Protein AF-A0A7C4SJ46-F1 (afdb_monomer)

Structure (mmCIF, N/CA/C/O backbone):
data_AF-A0A7C4SJ46-F1
#
_entry.id   AF-A0A7C4SJ46-F1
#
loop_
_atom_site.group_PDB
_atom_site.id
_atom_site.type_symbol
_atom_site.label_atom_id
_atom_site.label_alt_id
_atom_site.label_comp_id
_atom_site.label_asym_id
_atom_site.label_entity_id
_atom_site.label_seq_id
_atom_site.pdbx_PDB_ins_code
_atom_site.Cartn_x
_atom_site.Cartn_y
_atom_site.Cartn_z
_atom_site.occupancy
_atom_site.B_iso_or_equiv
_atom_site.auth_seq_id
_atom_site.auth_comp_id
_atom_site.auth_asym_id
_atom_site.auth_atom_id
_atom_site.pdbx_PDB_model_num
ATOM 1 N N . MET A 1 1 ? -33.315 1.192 -8.638 1.00 30.86 1 MET A N 1
ATOM 2 C CA . MET A 1 1 ? -32.860 0.870 -7.269 1.00 30.86 1 MET A CA 1
ATOM 3 C C . MET A 1 1 ? -31.483 0.268 -7.392 1.00 30.86 1 MET A C 1
ATOM 5 O O . MET A 1 1 ? -31.367 -0.812 -7.955 1.00 30.86 1 MET A O 1
ATOM 9 N N . SER A 1 2 ? -30.445 1.004 -7.001 1.00 30.52 2 SER A N 1
ATOM 10 C CA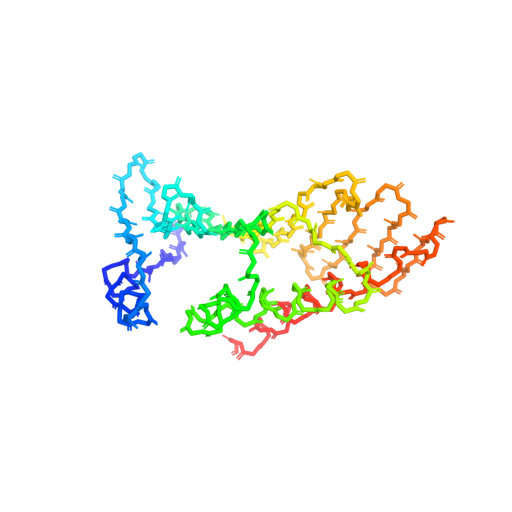 . SER A 1 2 ? -29.099 0.463 -7.109 1.00 30.52 2 SER A CA 1
ATOM 11 C C . SER A 1 2 ? -28.847 -0.509 -5.968 1.00 30.52 2 SER A C 1
ATOM 13 O O . SER A 1 2 ? -28.860 -0.129 -4.800 1.00 30.52 2 SER A O 1
ATOM 15 N N . MET A 1 3 ? -28.648 -1.769 -6.332 1.00 29.56 3 MET A N 1
ATOM 16 C CA . MET A 1 3 ? -28.252 -2.861 -5.456 1.00 29.56 3 MET A CA 1
ATOM 17 C C . MET A 1 3 ? -26.741 -2.750 -5.191 1.00 29.56 3 MET A C 1
ATOM 19 O O . MET A 1 3 ? -25.967 -3.648 -5.510 1.00 29.56 3 MET A O 1
ATOM 23 N N . PHE A 1 4 ? -26.288 -1.604 -4.681 1.00 43.41 4 PHE A N 1
ATOM 24 C CA . PHE A 1 4 ? -24.923 -1.489 -4.187 1.00 43.41 4 PHE A CA 1
ATOM 25 C C . PHE A 1 4 ? -24.894 -2.265 -2.873 1.00 43.41 4 PHE A C 1
ATOM 27 O O . PHE A 1 4 ? -25.467 -1.824 -1.883 1.00 43.41 4 PHE A O 1
ATOM 34 N N . LYS A 1 5 ? -24.330 -3.479 -2.885 1.00 40.97 5 LYS A N 1
ATOM 35 C CA . LYS A 1 5 ? -24.068 -4.223 -1.650 1.00 40.97 5 LYS A CA 1
ATOM 36 C C . LYS A 1 5 ? -23.224 -3.318 -0.758 1.00 40.97 5 LYS A C 1
ATOM 38 O O . LYS A 1 5 ? -22.064 -3.072 -1.081 1.00 40.97 5 LYS A O 1
ATOM 43 N N . ASP A 1 6 ? -23.820 -2.825 0.323 1.00 42.81 6 ASP A N 1
ATOM 44 C CA . ASP A 1 6 ? -23.096 -2.107 1.362 1.00 42.81 6 ASP A CA 1
ATOM 45 C C . ASP A 1 6 ? -21.904 -2.966 1.775 1.00 42.81 6 ASP A C 1
ATOM 47 O O . ASP A 1 6 ? -22.062 -4.128 2.166 1.00 42.81 6 ASP A O 1
ATOM 51 N N . PHE A 1 7 ? -20.702 -2.407 1.661 1.00 49.12 7 PHE A N 1
ATOM 52 C CA . PHE A 1 7 ? -19.507 -3.016 2.218 1.00 49.12 7 PHE A CA 1
ATOM 53 C C . PHE A 1 7 ? -19.633 -2.938 3.745 1.00 49.12 7 PHE A C 1
ATOM 55 O O . PHE A 1 7 ? -19.216 -1.972 4.382 1.00 49.12 7 PHE A O 1
ATOM 62 N N . LYS A 1 8 ? -20.323 -3.918 4.336 1.00 56.97 8 LYS A N 1
ATOM 63 C CA . LYS A 1 8 ? -20.532 -4.006 5.780 1.00 56.97 8 LYS A CA 1
ATOM 64 C C . LYS A 1 8 ? -19.307 -4.640 6.416 1.00 56.97 8 LYS A C 1
ATOM 66 O O . LYS A 1 8 ? -19.241 -5.851 6.577 1.00 56.97 8 LYS A O 1
ATOM 71 N N . VAL A 1 9 ? -18.346 -3.799 6.770 1.00 65.38 9 VAL A N 1
ATOM 72 C CA . VAL A 1 9 ? -17.359 -4.141 7.795 1.00 65.38 9 VAL A CA 1
ATOM 73 C C . VAL A 1 9 ? -17.942 -3.721 9.135 1.00 65.38 9 VAL A C 1
ATOM 75 O O . VAL A 1 9 ? -18.298 -2.550 9.318 1.00 65.38 9 VAL A O 1
ATOM 78 N N . ASP A 1 10 ? -18.071 -4.676 10.053 1.00 73.50 10 ASP A N 1
ATOM 79 C CA . ASP A 1 10 ? -18.326 -4.360 11.451 1.00 73.50 10 ASP A CA 1
ATOM 80 C C . ASP A 1 10 ? -17.024 -3.827 12.057 1.00 73.50 10 ASP A C 1
ATOM 82 O O . ASP A 1 10 ? -16.061 -4.560 12.287 1.00 73.50 10 ASP A O 1
ATOM 86 N N . LEU A 1 11 ? -16.971 -2.509 12.244 1.00 70.62 11 LEU A N 1
ATOM 87 C CA . LEU A 1 11 ? -15.791 -1.861 12.800 1.00 70.62 11 LEU A CA 1
ATOM 88 C C . LEU A 1 11 ? -15.542 -2.248 14.255 1.00 70.62 11 LEU A C 1
ATOM 90 O O . LEU A 1 11 ? -14.391 -2.209 14.667 1.00 70.62 11 LEU A O 1
ATOM 94 N N . ASN A 1 12 ? -16.573 -2.620 15.017 1.00 75.25 12 ASN A N 1
ATOM 95 C CA . ASN A 1 12 ? -16.404 -3.005 16.415 1.00 75.25 12 ASN A CA 1
ATOM 96 C C . ASN A 1 12 ? -15.770 -4.398 16.504 1.00 75.25 12 ASN A C 1
ATOM 98 O O . ASN A 1 12 ? -14.887 -4.624 17.329 1.00 75.25 12 ASN A O 1
ATOM 102 N N . GLU A 1 13 ? -16.178 -5.324 15.629 1.00 79.50 13 GLU A N 1
ATOM 103 C CA . GLU A 1 13 ? -15.520 -6.632 15.511 1.00 79.50 13 GLU A CA 1
ATOM 104 C C . GLU A 1 13 ? -14.066 -6.478 15.053 1.00 79.50 13 GLU A C 1
ATOM 106 O O . GLU A 1 13 ? -13.166 -7.094 15.627 1.00 79.50 13 GLU A O 1
ATOM 111 N N . LEU A 1 14 ? -13.820 -5.611 14.063 1.00 74.69 14 LEU A N 1
ATOM 112 C CA . LEU A 1 14 ? -12.470 -5.320 13.583 1.00 74.69 14 LEU A CA 1
ATOM 113 C C . LEU A 1 14 ? -11.606 -4.665 14.672 1.00 74.69 14 LEU A C 1
ATOM 115 O O . LEU A 1 14 ? -10.449 -5.040 14.847 1.00 74.69 14 LEU A O 1
ATOM 119 N N . GLU A 1 15 ? -12.164 -3.729 15.439 1.00 80.69 15 GLU A N 1
ATOM 120 C CA . GLU A 1 15 ? -11.502 -3.098 16.581 1.00 80.69 15 GLU A CA 1
ATOM 121 C C . GLU A 1 15 ? -11.135 -4.121 17.652 1.00 80.69 15 GLU A C 1
ATOM 123 O O . GLU A 1 15 ? -9.986 -4.158 18.093 1.00 80.69 15 GLU A O 1
ATOM 128 N N . ALA A 1 16 ? -12.082 -4.975 18.049 1.00 83.38 16 ALA A N 1
ATOM 129 C CA . ALA A 1 16 ? -11.844 -6.022 19.034 1.00 83.38 16 ALA A CA 1
ATOM 130 C C . ALA A 1 16 ? -10.753 -6.993 18.560 1.00 83.38 16 ALA A C 1
ATOM 132 O O . ALA A 1 16 ? -9.839 -7.324 19.317 1.00 83.38 16 ALA A O 1
ATOM 133 N N . TYR A 1 17 ? -10.803 -7.402 17.291 1.00 81.38 17 TYR A N 1
ATOM 134 C CA . TYR A 1 17 ? -9.786 -8.250 16.679 1.00 81.38 17 TYR A CA 1
ATOM 135 C C . TYR A 1 17 ? -8.397 -7.599 16.686 1.00 81.38 17 TYR A C 1
ATOM 137 O O . TYR A 1 17 ? -7.416 -8.236 17.080 1.00 81.38 17 TYR A O 1
ATOM 145 N N . ILE A 1 18 ? -8.303 -6.322 16.310 1.00 79.44 18 ILE A N 1
ATOM 146 C CA . ILE A 1 18 ? -7.040 -5.578 16.281 1.00 79.44 18 ILE A CA 1
ATOM 147 C C . ILE A 1 18 ? -6.495 -5.375 17.698 1.00 79.44 18 ILE A C 1
ATOM 149 O O . ILE A 1 18 ? -5.319 -5.645 17.933 1.00 79.44 18 ILE A O 1
ATOM 153 N N . LYS A 1 19 ? -7.336 -4.985 18.665 1.00 81.81 19 LYS A N 1
ATOM 154 C CA . LYS A 1 19 ? -6.946 -4.849 20.080 1.00 81.81 19 LYS A CA 1
ATOM 155 C C . LYS A 1 19 ? -6.402 -6.159 20.648 1.00 81.81 19 LYS A C 1
ATOM 157 O O . LYS A 1 19 ? -5.359 -6.153 21.296 1.00 81.81 19 LYS A O 1
ATOM 162 N N . ASN A 1 20 ? -7.058 -7.281 20.354 1.00 82.88 20 ASN A N 1
ATOM 163 C CA . ASN A 1 20 ? -6.583 -8.605 20.758 1.00 82.88 20 ASN A CA 1
ATOM 164 C C . ASN A 1 20 ? -5.250 -8.964 20.083 1.00 82.88 20 ASN A C 1
ATOM 166 O O . ASN A 1 20 ? -4.347 -9.490 20.731 1.00 82.88 20 ASN A O 1
ATOM 170 N N . SER A 1 21 ? -5.098 -8.639 18.798 1.00 77.25 21 SER A N 1
ATOM 171 C CA . SER A 1 21 ? -3.873 -8.899 18.025 1.00 77.25 21 SER A CA 1
ATOM 172 C C . SER A 1 21 ? -2.674 -8.066 18.495 1.00 77.25 21 SER A C 1
ATOM 174 O O . SER A 1 21 ? -1.521 -8.499 18.375 1.00 77.25 21 SER A O 1
ATOM 176 N N . LEU A 1 22 ? -2.957 -6.888 19.057 1.00 76.88 22 LEU A N 1
ATOM 177 C CA . LEU A 1 22 ? -2.007 -5.937 19.634 1.00 76.88 22 LEU A CA 1
ATOM 178 C C . LEU A 1 22 ? -1.693 -6.189 21.115 1.00 76.88 22 LEU A C 1
ATOM 180 O O . LEU A 1 22 ? -0.943 -5.413 21.707 1.00 76.88 22 LEU A O 1
ATOM 184 N N . ALA A 1 23 ? -2.229 -7.247 21.730 1.00 76.00 23 ALA A N 1
ATOM 185 C CA . ALA A 1 23 ? -1.974 -7.539 23.137 1.00 76.00 23 ALA A CA 1
ATOM 186 C C . ALA A 1 23 ? -0.459 -7.594 23.433 1.00 76.00 23 ALA A C 1
ATOM 188 O O . ALA A 1 23 ? 0.287 -8.361 22.822 1.00 76.00 23 ALA A O 1
ATOM 189 N N . GLY A 1 24 ? -0.005 -6.757 24.374 1.00 73.06 24 GLY A N 1
ATOM 190 C CA . GLY A 1 24 ? 1.407 -6.630 24.757 1.00 73.06 24 GLY A CA 1
ATOM 191 C C . GLY A 1 24 ? 2.204 -5.565 23.992 1.00 73.06 24 GLY A C 1
ATOM 192 O O . GLY A 1 24 ? 3.360 -5.323 24.334 1.00 73.06 24 GLY A O 1
ATOM 193 N N . ILE A 1 25 ? 1.606 -4.894 23.005 1.00 76.12 25 ILE A N 1
ATOM 194 C CA . ILE A 1 25 ? 2.186 -3.729 22.329 1.00 76.12 25 ILE A CA 1
ATOM 195 C C . ILE A 1 25 ? 1.550 -2.468 22.923 1.00 76.12 25 ILE A C 1
ATOM 197 O O . ILE A 1 25 ? 0.333 -2.389 23.073 1.00 76.12 25 ILE A O 1
ATOM 201 N N . SER A 1 26 ? 2.369 -1.468 23.259 1.00 80.06 26 SER A N 1
ATOM 202 C CA . SER A 1 26 ? 1.873 -0.151 23.680 1.00 80.06 26 SER A CA 1
ATOM 203 C C . SER A 1 26 ? 1.336 0.609 22.463 1.00 80.06 26 SER A C 1
ATOM 205 O O . SER A 1 26 ? 2.057 1.378 21.823 1.00 80.06 26 SER A O 1
ATOM 207 N N . ALA A 1 27 ? 0.086 0.322 22.104 1.00 82.81 27 ALA A N 1
ATOM 208 C CA . ALA A 1 27 ? -0.621 0.920 20.983 1.00 82.81 27 ALA A CA 1
ATOM 209 C C . ALA A 1 27 ? -2.023 1.363 21.406 1.00 82.81 27 ALA A C 1
ATOM 211 O O . ALA A 1 27 ? -2.751 0.632 22.077 1.00 82.81 27 ALA A O 1
ATOM 212 N N . GLU A 1 28 ? -2.406 2.556 20.975 1.00 88.38 28 GLU A N 1
ATOM 213 C CA . GLU A 1 28 ? -3.767 3.060 21.067 1.00 88.38 28 GLU A CA 1
ATOM 214 C C . GLU A 1 28 ? -4.508 2.706 19.776 1.00 88.38 28 GLU A C 1
ATOM 216 O O . GLU A 1 28 ? -4.026 2.986 18.678 1.00 88.38 28 GLU A O 1
ATOM 221 N N . VAL A 1 29 ? -5.677 2.078 19.908 1.00 87.69 29 VAL A N 1
ATOM 222 C CA . VAL A 1 29 ? -6.581 1.798 18.787 1.00 87.69 29 VAL A CA 1
ATOM 223 C C . VAL A 1 29 ? -7.779 2.717 18.922 1.00 87.69 29 VAL A C 1
ATOM 225 O O . VAL A 1 29 ? -8.501 2.638 19.919 1.00 87.69 29 VAL A O 1
ATOM 228 N N . THR A 1 30 ? -7.993 3.567 17.925 1.00 88.94 30 THR A N 1
ATOM 229 C CA . THR A 1 30 ? -9.121 4.494 17.879 1.00 88.94 30 THR A CA 1
ATOM 230 C C . THR A 1 30 ? -10.069 4.102 16.758 1.00 88.94 30 THR A C 1
ATOM 232 O O . THR A 1 30 ? -9.646 3.755 15.657 1.00 88.94 30 THR A O 1
ATOM 235 N N . VAL A 1 31 ? -11.368 4.160 17.040 1.00 87.19 31 VAL A N 1
ATOM 236 C CA . VAL A 1 31 ? -12.423 4.049 16.033 1.00 87.19 31 VAL A CA 1
ATOM 237 C C . VAL A 1 31 ? -13.205 5.344 16.049 1.00 87.19 31 VAL A C 1
ATOM 239 O O . VAL A 1 31 ? -13.664 5.789 17.101 1.00 87.19 31 VAL A O 1
ATOM 242 N N . ALA A 1 32 ? -13.356 5.958 14.883 1.00 87.31 32 ALA A N 1
ATOM 243 C CA . ALA A 1 32 ? -14.167 7.151 14.734 1.00 87.31 32 ALA A CA 1
ATOM 244 C C . ALA A 1 32 ? -15.080 7.040 13.514 1.00 87.31 32 ALA A C 1
ATOM 246 O O . ALA A 1 32 ? -14.827 6.315 12.551 1.00 87.31 32 ALA A O 1
ATOM 247 N N . SER A 1 33 ? -16.195 7.758 13.586 1.00 83.69 33 SER A N 1
ATOM 248 C CA . SER A 1 33 ? -17.163 7.850 12.504 1.00 83.69 33 SER A CA 1
ATOM 249 C C . SER A 1 33 ? -17.599 9.300 12.380 1.00 83.69 33 SER A C 1
ATOM 251 O O . SER A 1 33 ? -18.270 9.820 13.270 1.00 83.69 33 SER A O 1
ATOM 253 N N . ALA A 1 34 ? -17.226 9.949 11.282 1.00 82.25 34 ALA A N 1
ATOM 254 C CA . ALA A 1 34 ? -17.563 11.339 11.003 1.00 82.25 34 ALA A CA 1
ATOM 255 C C . ALA A 1 34 ? -17.897 11.498 9.520 1.00 82.25 34 ALA A C 1
ATOM 257 O O . ALA A 1 34 ? -17.223 10.927 8.670 1.00 82.25 34 ALA A O 1
ATOM 258 N N . GLU A 1 35 ? -18.956 12.250 9.209 1.00 82.81 35 GLU A N 1
ATOM 259 C CA . GLU A 1 35 ? -19.302 12.643 7.830 1.00 82.81 35 GLU A CA 1
ATOM 260 C C . GLU A 1 35 ? -19.413 11.467 6.831 1.00 82.81 35 GLU A C 1
ATOM 262 O O . GLU A 1 35 ? -19.094 11.587 5.652 1.00 82.81 35 GLU A O 1
ATOM 267 N N . GLY A 1 36 ? -19.868 10.297 7.294 1.00 79.81 36 GLY A N 1
ATOM 268 C CA . GLY A 1 36 ? -19.981 9.094 6.455 1.00 79.81 36 GLY A CA 1
ATOM 269 C C . GLY A 1 36 ? -18.654 8.372 6.188 1.00 79.81 36 GLY A C 1
ATOM 270 O O . GLY A 1 36 ? -18.630 7.405 5.426 1.00 79.81 36 GLY A O 1
ATOM 271 N N . VAL A 1 37 ? -17.569 8.804 6.832 1.00 85.31 37 VAL A N 1
ATOM 272 C CA . VAL A 1 37 ? -16.285 8.108 6.887 1.00 85.31 37 VAL A CA 1
ATOM 273 C C . VAL A 1 37 ? -16.198 7.348 8.200 1.00 85.31 37 VAL A C 1
ATOM 275 O O . VAL A 1 37 ? -16.354 7.904 9.285 1.00 85.31 37 VAL A O 1
ATOM 278 N N . LYS A 1 38 ? -15.935 6.056 8.081 1.00 87.00 38 LYS A N 1
ATOM 279 C CA . LYS A 1 38 ? -15.649 5.129 9.164 1.00 87.00 38 LYS A CA 1
ATOM 280 C C . LYS A 1 38 ? -14.147 4.899 9.188 1.00 87.00 38 LYS A C 1
ATOM 282 O O . LYS A 1 38 ? -13.611 4.455 8.175 1.00 87.00 38 LYS A O 1
ATOM 287 N N . CYS A 1 39 ? -13.471 5.195 10.292 1.00 89.56 39 CYS A N 1
ATOM 288 C CA . CYS A 1 39 ? -12.037 4.968 10.404 1.00 89.56 39 CYS A CA 1
ATOM 289 C C . CYS A 1 39 ? -11.650 4.143 11.626 1.00 89.56 39 CYS A C 1
ATOM 291 O O . CYS A 1 39 ? -12.306 4.190 12.667 1.00 89.56 39 CYS A O 1
ATOM 293 N N . LEU A 1 40 ? -10.565 3.391 11.466 1.00 89.75 40 LEU A N 1
ATOM 294 C CA . LEU A 1 40 ? -9.857 2.711 12.533 1.00 89.75 40 LEU A CA 1
ATOM 295 C C . LEU A 1 40 ? -8.377 3.051 12.412 1.00 89.75 40 LEU A C 1
ATOM 297 O O . LEU A 1 40 ? -7.758 2.739 11.395 1.00 89.75 40 LEU A O 1
ATOM 301 N N . SER A 1 41 ? -7.808 3.641 13.455 1.00 91.00 41 SER A N 1
ATOM 302 C CA . SER A 1 41 ? -6.406 4.043 13.479 1.00 91.00 41 SER A CA 1
ATOM 303 C C . SER A 1 41 ? -5.652 3.330 14.600 1.00 91.00 41 SER A C 1
ATOM 305 O O . SER A 1 41 ? -6.200 3.071 15.671 1.00 91.00 41 SER A O 1
ATOM 307 N N . ILE A 1 42 ? -4.377 3.020 14.361 1.00 87.75 42 ILE A N 1
ATOM 308 C CA . ILE A 1 42 ? -3.454 2.496 15.374 1.00 87.75 42 ILE A CA 1
ATOM 309 C C . ILE A 1 42 ? -2.339 3.520 15.556 1.00 87.75 42 ILE A C 1
ATOM 311 O O . ILE A 1 42 ? -1.636 3.862 14.600 1.00 87.75 42 ILE A O 1
ATOM 315 N N . ILE A 1 43 ? -2.172 4.003 16.782 1.00 87.50 43 ILE A N 1
ATOM 316 C CA . ILE A 1 43 ? -1.191 5.018 17.158 1.00 87.50 43 ILE A CA 1
ATOM 317 C C . ILE A 1 43 ? -0.238 4.412 18.188 1.00 87.50 43 ILE A C 1
ATOM 319 O O . ILE A 1 43 ? -0.666 3.825 19.177 1.00 87.50 43 ILE A O 1
ATOM 323 N N . THR A 1 44 ? 1.067 4.575 17.990 1.00 82.44 44 THR A N 1
ATOM 324 C CA . THR A 1 44 ? 2.085 4.184 18.978 1.00 82.44 44 THR A CA 1
ATOM 325 C C . THR A 1 44 ? 3.009 5.353 19.235 1.00 82.44 44 THR A C 1
ATOM 327 O O . THR A 1 44 ? 3.485 5.963 18.277 1.00 82.44 44 THR A O 1
ATOM 330 N N . SER A 1 45 ? 3.294 5.663 20.500 1.00 82.88 45 SER A N 1
ATOM 331 C CA . SER A 1 45 ? 4.211 6.755 20.862 1.00 82.88 45 SER A CA 1
ATOM 332 C C . SER A 1 45 ? 3.878 8.069 20.131 1.00 82.88 45 SER A C 1
ATOM 334 O O . SER A 1 45 ? 4.752 8.701 19.540 1.00 82.88 45 SER A O 1
ATOM 336 N N . ASN A 1 46 ? 2.591 8.442 20.108 1.00 83.75 46 ASN A N 1
ATOM 337 C CA . ASN A 1 46 ? 2.043 9.613 19.404 1.00 83.75 46 ASN A CA 1
ATOM 338 C C . ASN A 1 46 ? 2.268 9.640 17.880 1.00 83.75 46 ASN A C 1
ATOM 340 O O . ASN A 1 46 ? 2.158 10.693 17.256 1.00 83.75 46 ASN A O 1
ATOM 344 N N . THR A 1 47 ? 2.572 8.497 17.265 1.00 85.75 47 THR A N 1
ATOM 345 C CA . THR A 1 47 ? 2.754 8.376 15.816 1.00 85.75 47 THR A CA 1
ATOM 346 C C . THR A 1 47 ? 1.700 7.448 15.230 1.00 85.75 47 THR A C 1
ATOM 348 O O . THR A 1 47 ? 1.537 6.319 15.692 1.00 85.75 47 THR A O 1
ATOM 351 N N . LEU A 1 48 ? 0.998 7.912 14.194 1.00 88.88 48 LEU A N 1
ATOM 352 C CA . LEU A 1 48 ? 0.070 7.090 13.421 1.00 88.88 48 LEU A CA 1
ATOM 353 C C . LEU A 1 48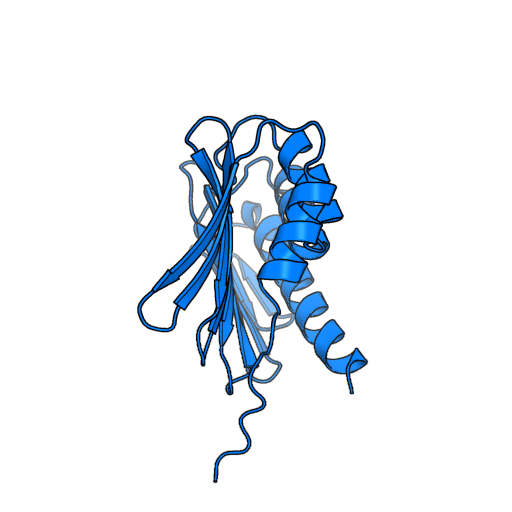 ? 0.845 5.989 12.686 1.00 88.88 48 LEU A C 1
ATOM 355 O O . LEU A 1 48 ? 1.702 6.300 11.856 1.00 88.88 48 LEU A O 1
ATOM 359 N N . LEU A 1 49 ? 0.538 4.727 12.989 1.00 87.06 49 LEU A N 1
ATOM 360 C CA . LEU A 1 49 ? 1.109 3.547 12.331 1.00 87.06 49 LEU A CA 1
ATOM 361 C C . LEU A 1 49 ? 0.258 3.078 11.159 1.00 87.06 49 LEU A C 1
ATOM 363 O O . LEU A 1 49 ? 0.768 2.767 10.085 1.00 87.06 49 LEU A O 1
ATOM 367 N N . PHE A 1 50 ? -1.040 2.991 11.408 1.00 88.38 50 PHE A N 1
ATOM 368 C CA . PHE A 1 50 ? -2.016 2.363 10.540 1.00 88.38 50 PHE A CA 1
ATOM 369 C C . PHE A 1 50 ? -3.283 3.197 10.574 1.00 88.38 50 PHE A C 1
ATOM 371 O O . PHE A 1 50 ? -3.701 3.628 11.649 1.00 88.38 50 PHE A O 1
ATOM 378 N N . ASP A 1 51 ? -3.900 3.386 9.419 1.00 90.44 51 ASP A N 1
ATOM 379 C CA . ASP A 1 51 ? -5.230 3.967 9.328 1.00 90.44 51 ASP A CA 1
ATOM 380 C C . ASP A 1 51 ? -6.034 3.222 8.269 1.00 90.44 51 ASP A C 1
ATOM 382 O O . ASP A 1 51 ? -5.582 3.044 7.138 1.00 90.44 51 ASP A O 1
ATOM 386 N N . PHE A 1 52 ? -7.225 2.774 8.636 1.00 89.19 52 PHE A N 1
ATOM 387 C CA . PHE A 1 52 ? -8.172 2.151 7.730 1.00 89.19 52 PHE A CA 1
ATOM 388 C C . PHE A 1 52 ? -9.401 3.021 7.628 1.00 89.19 52 PHE A C 1
ATOM 390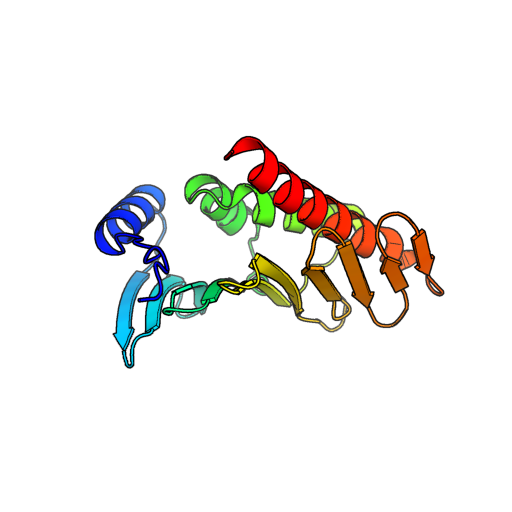 O O . PHE A 1 52 ? -10.053 3.281 8.633 1.00 89.19 52 PHE A O 1
ATOM 397 N N . ARG A 1 53 ? -9.733 3.456 6.416 1.00 90.06 53 ARG A N 1
ATOM 398 C CA . ARG A 1 53 ? -10.867 4.334 6.138 1.00 90.06 53 ARG A CA 1
ATOM 399 C C . ARG A 1 53 ? -11.829 3.643 5.197 1.00 90.06 53 ARG A C 1
ATOM 401 O O . ARG A 1 53 ? -11.441 3.190 4.126 1.00 90.06 53 ARG A O 1
ATOM 408 N N . ILE A 1 54 ? -13.098 3.615 5.570 1.00 88.06 54 ILE A N 1
ATOM 409 C CA . ILE A 1 54 ? -14.187 3.148 4.724 1.00 88.06 54 ILE A CA 1
ATOM 410 C C . ILE A 1 54 ? -15.188 4.281 4.548 1.00 88.06 54 ILE A C 1
ATOM 412 O O . ILE A 1 54 ? -15.640 4.899 5.509 1.00 88.06 54 ILE A O 1
ATOM 416 N N . THR A 1 55 ? -15.580 4.504 3.305 1.00 87.25 55 THR A N 1
ATOM 417 C CA . THR A 1 55 ? -16.738 5.302 2.917 1.00 87.25 55 THR A CA 1
ATOM 418 C C . THR A 1 55 ? -17.697 4.427 2.112 1.00 87.25 55 THR A C 1
ATOM 420 O O . THR A 1 55 ? -17.428 3.254 1.846 1.00 87.25 55 THR A O 1
ATOM 423 N N . ASN A 1 56 ? -18.805 5.004 1.650 1.00 82.12 56 ASN A N 1
ATOM 424 C CA . ASN A 1 56 ? -19.738 4.304 0.763 1.00 82.12 56 ASN A CA 1
ATOM 425 C C . ASN A 1 56 ? -19.118 3.910 -0.592 1.00 82.12 56 ASN A C 1
ATOM 427 O O . ASN A 1 56 ? -19.666 3.064 -1.295 1.00 82.12 56 ASN A O 1
ATOM 431 N N . THR A 1 57 ? -18.001 4.530 -0.983 1.00 86.00 57 THR A N 1
ATOM 432 C CA . THR A 1 57 ? -17.387 4.348 -2.307 1.00 86.00 57 THR A CA 1
ATOM 433 C C . THR A 1 57 ? -15.930 3.919 -2.250 1.00 86.00 57 THR A C 1
ATOM 435 O O . THR A 1 57 ? -15.376 3.564 -3.286 1.00 86.00 57 THR A O 1
ATOM 438 N N . TH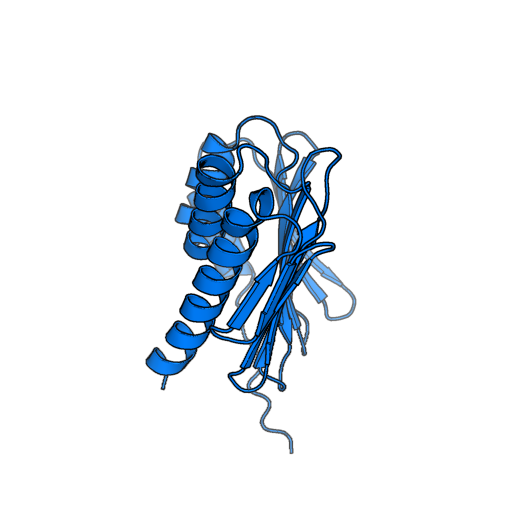R A 1 58 ? -15.280 3.963 -1.090 1.00 87.94 58 THR A N 1
ATOM 439 C CA . THR A 1 58 ? -13.838 3.727 -0.994 1.00 87.94 58 THR A CA 1
ATOM 440 C C . THR A 1 58 ? -13.501 2.963 0.275 1.00 87.94 58 THR A C 1
ATOM 442 O O . THR A 1 58 ? -14.021 3.279 1.339 1.00 87.94 58 THR A O 1
ATOM 445 N N . ALA A 1 59 ? -12.605 1.988 0.169 1.00 88.31 59 ALA A N 1
ATOM 446 C CA . ALA A 1 59 ? -11.914 1.397 1.308 1.00 88.31 59 ALA A CA 1
ATOM 447 C C . ALA A 1 59 ? -10.413 1.637 1.132 1.00 88.31 59 ALA A C 1
ATOM 449 O O . ALA A 1 59 ? -9.852 1.273 0.102 1.00 88.31 59 ALA A O 1
ATOM 450 N N . GLU A 1 60 ? -9.771 2.260 2.109 1.00 91.56 60 GLU A N 1
ATOM 451 C CA . GLU A 1 60 ? -8.382 2.692 2.034 1.00 91.56 60 GLU A CA 1
ATOM 452 C C . GLU A 1 60 ? -7.614 2.260 3.275 1.00 91.56 60 GLU A C 1
ATOM 454 O O . GLU A 1 60 ? -8.080 2.433 4.395 1.00 91.56 60 GLU A O 1
ATOM 459 N N . VAL A 1 61 ? -6.428 1.706 3.058 1.00 90.75 61 VAL A N 1
ATOM 460 C CA . VAL A 1 61 ? -5.447 1.382 4.090 1.00 90.75 61 VAL A CA 1
ATOM 461 C C . VAL A 1 61 ? -4.252 2.303 3.905 1.00 90.75 61 VAL A C 1
ATOM 463 O O . VAL A 1 61 ? -3.694 2.368 2.812 1.00 90.75 61 VAL A O 1
ATOM 466 N N . TYR A 1 62 ? -3.833 2.961 4.977 1.00 92.75 62 TYR A N 1
ATOM 467 C CA . TYR A 1 62 ? -2.598 3.724 5.083 1.00 92.75 62 TYR A CA 1
ATOM 468 C C . TYR A 1 62 ? -1.668 3.056 6.097 1.00 92.75 62 TYR A C 1
ATOM 470 O O . TYR A 1 62 ? -2.091 2.710 7.201 1.00 92.75 62 TYR A O 1
ATOM 478 N N . LEU A 1 63 ? -0.397 2.915 5.728 1.00 90.44 63 LEU A N 1
ATOM 479 C CA . LEU A 1 63 ? 0.682 2.402 6.565 1.00 90.44 63 LEU A CA 1
ATOM 480 C C . LEU A 1 63 ? 1.823 3.407 6.621 1.00 90.44 63 LEU A C 1
ATOM 482 O O . LEU A 1 63 ? 2.410 3.737 5.590 1.00 90.44 63 LEU A O 1
ATOM 486 N N . ASN A 1 64 ? 2.188 3.841 7.822 1.00 89.62 64 ASN A N 1
ATOM 487 C CA . ASN A 1 64 ? 3.373 4.656 8.035 1.00 89.62 64 ASN A CA 1
ATOM 488 C C . ASN A 1 64 ? 4.611 3.764 8.159 1.00 89.62 64 ASN A C 1
ATOM 490 O O . ASN A 1 64 ? 4.713 2.940 9.066 1.00 89.62 64 ASN A O 1
ATOM 494 N N . LEU A 1 65 ? 5.569 3.957 7.256 1.00 87.81 65 LEU A N 1
ATOM 495 C CA . LEU A 1 65 ? 6.801 3.171 7.173 1.00 87.81 65 LEU A CA 1
ATOM 496 C C . LEU A 1 65 ? 8.038 3.985 7.576 1.00 87.81 65 LEU A C 1
ATOM 498 O O . LEU A 1 65 ? 9.155 3.480 7.556 1.00 87.81 65 LEU A O 1
ATOM 502 N N . SER A 1 66 ? 7.843 5.237 8.000 1.00 80.50 66 SER A N 1
ATOM 503 C CA . SER A 1 66 ? 8.918 6.152 8.412 1.00 80.50 66 SER A CA 1
ATOM 504 C C . SER A 1 66 ? 9.478 5.851 9.808 1.00 80.50 66 SER A C 1
ATOM 506 O O . SER A 1 66 ? 10.363 6.552 10.300 1.00 80.50 66 SER A O 1
ATOM 508 N N . ILE A 1 67 ? 8.937 4.844 10.487 1.00 72.06 67 ILE A N 1
ATOM 509 C CA . ILE A 1 67 ? 9.201 4.570 11.897 1.00 72.06 67 ILE A CA 1
ATOM 510 C C . ILE A 1 67 ? 10.303 3.521 11.990 1.00 72.06 67 ILE A C 1
ATOM 512 O O . ILE A 1 67 ? 10.232 2.458 11.376 1.00 72.06 67 ILE A O 1
ATOM 516 N N . LYS A 1 68 ? 11.350 3.826 12.762 1.00 60.50 68 LYS A N 1
ATOM 517 C CA . LYS A 1 68 ? 12.458 2.894 13.004 1.00 60.50 68 LYS A CA 1
ATOM 518 C C . LYS A 1 68 ? 11.934 1.665 13.758 1.00 60.50 68 LYS A C 1
ATOM 520 O O . LYS A 1 68 ? 11.300 1.823 14.795 1.00 60.50 68 LYS A O 1
ATOM 525 N N . GLY A 1 69 ? 12.235 0.462 13.261 1.00 54.62 69 GLY A N 1
ATOM 526 C CA . GLY A 1 69 ? 11.792 -0.802 13.872 1.00 54.62 69 GLY A CA 1
ATOM 527 C C . GLY A 1 69 ? 10.709 -1.546 13.084 1.00 54.62 69 GLY A C 1
ATOM 528 O O . GLY A 1 69 ? 9.759 -2.052 13.677 1.00 54.62 69 GLY A O 1
ATOM 529 N N . TYR A 1 70 ? 10.864 -1.632 11.757 1.00 55.84 70 TYR A N 1
ATOM 530 C CA . TYR A 1 70 ? 9.985 -2.366 10.832 1.00 55.84 70 TYR A CA 1
ATOM 531 C C . TYR A 1 70 ? 9.587 -3.772 11.318 1.00 55.84 70 TYR A C 1
ATOM 533 O O . TYR A 1 70 ? 8.462 -4.195 11.081 1.00 55.84 70 TYR A O 1
ATOM 541 N N . GLU A 1 71 ? 10.452 -4.466 12.059 1.00 57.56 71 GLU A N 1
ATOM 542 C CA . GLU A 1 71 ? 10.181 -5.792 12.633 1.00 57.56 71 GLU A CA 1
ATOM 543 C C . GLU A 1 71 ? 8.942 -5.819 13.553 1.00 57.56 71 GLU A C 1
ATOM 545 O O . GLU A 1 71 ? 8.214 -6.812 13.579 1.00 57.56 71 GLU A O 1
ATOM 550 N N . GLY A 1 72 ? 8.636 -4.715 14.248 1.00 57.91 72 GLY A N 1
ATOM 551 C CA . GLY A 1 72 ? 7.418 -4.586 15.058 1.00 57.91 72 GLY A CA 1
ATOM 552 C C . GLY A 1 72 ? 6.151 -4.374 14.221 1.00 57.91 72 GLY A C 1
ATOM 553 O O . GLY A 1 72 ? 5.083 -4.882 14.560 1.00 57.91 72 GLY A O 1
ATOM 554 N N . ILE A 1 73 ? 6.275 -3.670 13.092 1.00 63.19 73 ILE A N 1
ATOM 555 C CA . ILE A 1 73 ? 5.180 -3.415 12.143 1.00 63.19 73 ILE A CA 1
ATOM 556 C C . ILE A 1 73 ? 4.903 -4.673 11.310 1.00 63.19 73 ILE A C 1
ATOM 558 O O . ILE A 1 73 ? 3.754 -5.004 11.054 1.00 63.19 73 ILE A O 1
ATOM 562 N N . ALA A 1 74 ? 5.940 -5.425 10.953 1.00 60.50 74 ALA A N 1
ATOM 563 C CA . ALA A 1 74 ? 5.863 -6.693 10.239 1.00 60.50 74 ALA A CA 1
ATOM 564 C C . ALA A 1 74 ? 4.948 -7.713 10.932 1.00 60.50 74 ALA A C 1
ATOM 566 O O . ALA A 1 74 ? 3.993 -8.206 10.331 1.00 60.50 74 ALA A O 1
ATOM 567 N N . GLY A 1 75 ? 5.202 -7.972 12.220 1.00 62.72 75 GLY A N 1
ATOM 568 C CA . GLY A 1 75 ? 4.370 -8.870 13.020 1.00 62.72 75 GLY A CA 1
ATOM 569 C C . GLY A 1 75 ? 2.946 -8.345 13.219 1.00 62.72 75 GLY A C 1
ATOM 570 O O . GLY A 1 75 ? 2.013 -9.137 13.304 1.00 62.72 75 GLY A O 1
ATOM 571 N N . LEU A 1 76 ? 2.762 -7.022 13.257 1.00 66.94 76 LEU A N 1
ATOM 572 C CA . LEU A 1 76 ? 1.442 -6.399 13.338 1.00 66.94 76 LEU A CA 1
ATOM 573 C C . LEU A 1 76 ? 0.635 -6.605 12.050 1.00 66.94 76 LEU A C 1
ATOM 575 O O . LEU A 1 76 ? -0.504 -7.058 12.120 1.00 66.94 76 LEU A O 1
ATOM 579 N N . LEU A 1 77 ? 1.219 -6.296 10.889 1.00 70.06 77 LEU A N 1
ATOM 580 C CA . LEU A 1 77 ? 0.554 -6.380 9.587 1.00 70.06 77 LEU A CA 1
ATOM 581 C C . LEU A 1 77 ? 0.110 -7.804 9.260 1.00 70.06 77 LEU A C 1
ATOM 583 O O . LEU A 1 77 ? -1.004 -7.992 8.777 1.00 70.06 77 LEU A O 1
ATOM 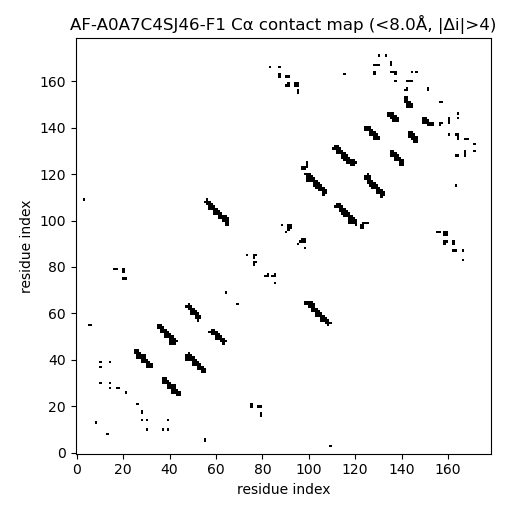587 N N . ASP A 1 78 ? 0.945 -8.798 9.557 1.00 68.88 78 ASP A N 1
ATOM 588 C CA . ASP A 1 78 ? 0.591 -10.204 9.367 1.00 68.88 78 ASP A CA 1
ATOM 589 C C . ASP A 1 78 ? -0.585 -10.612 10.273 1.00 68.88 78 ASP A C 1
ATOM 591 O O . ASP A 1 78 ? -1.585 -11.159 9.803 1.00 68.88 78 ASP A O 1
ATOM 595 N N . ARG A 1 79 ? -0.539 -10.224 11.557 1.00 66.44 79 ARG A N 1
ATOM 596 C CA . ARG A 1 79 ? -1.602 -10.518 12.531 1.00 66.44 79 ARG A CA 1
ATOM 597 C C . ARG A 1 79 ? -2.940 -9.874 12.207 1.00 66.44 79 ARG A C 1
ATOM 599 O O . ARG A 1 79 ? -3.948 -10.453 12.577 1.00 66.44 79 ARG A O 1
ATOM 606 N N . ILE A 1 80 ? -2.967 -8.709 11.558 1.00 67.81 80 ILE A N 1
ATOM 607 C CA . ILE A 1 80 ? -4.220 -8.016 11.207 1.00 67.81 80 ILE A CA 1
ATOM 608 C C . ILE A 1 80 ? -4.705 -8.323 9.781 1.00 67.81 80 ILE A C 1
ATOM 610 O O . ILE A 1 80 ? -5.597 -7.646 9.272 1.00 67.81 80 ILE A O 1
ATOM 614 N N . GLY A 1 81 ? -4.136 -9.342 9.125 1.00 67.75 81 GLY A N 1
ATOM 615 C CA . GLY A 1 81 ? -4.582 -9.802 7.806 1.00 67.75 81 GLY A CA 1
ATOM 616 C C . GLY A 1 81 ? -4.078 -8.960 6.629 1.00 67.75 81 GLY A C 1
ATOM 617 O O . GLY A 1 81 ? -4.628 -9.035 5.531 1.00 67.75 81 GLY A O 1
ATOM 618 N N . LEU A 1 82 ? -3.015 -8.176 6.823 1.00 75.25 82 LEU A N 1
ATOM 619 C CA . LEU A 1 82 ? -2.366 -7.349 5.799 1.00 75.25 82 LEU A CA 1
ATOM 620 C C . LEU A 1 82 ? -1.058 -7.967 5.290 1.00 75.25 82 LEU A C 1
ATOM 622 O O . LEU A 1 82 ? -0.140 -7.247 4.890 1.00 75.25 82 LEU A O 1
ATOM 626 N N . GLY A 1 83 ? -0.981 -9.300 5.243 1.00 79.06 83 GLY A N 1
ATOM 627 C CA . GLY A 1 83 ? 0.203 -10.032 4.774 1.00 79.06 83 GLY A CA 1
ATOM 628 C C . GLY A 1 83 ? 0.698 -9.588 3.389 1.00 79.06 83 GLY A C 1
ATOM 629 O O . GLY A 1 83 ? 1.897 -9.527 3.152 1.00 79.06 83 GLY A O 1
ATOM 630 N N . LEU A 1 84 ? -0.200 -9.156 2.490 1.00 83.19 84 LEU A N 1
ATOM 631 C CA . LEU A 1 84 ? 0.195 -8.591 1.190 1.00 83.19 84 LEU A CA 1
ATOM 632 C C . LEU A 1 84 ? 1.014 -7.302 1.303 1.00 83.19 84 LEU A C 1
ATOM 634 O O . LEU A 1 84 ? 1.961 -7.111 0.543 1.00 83.19 84 LEU A O 1
ATOM 638 N N . ALA A 1 85 ? 0.635 -6.409 2.218 1.00 84.50 85 ALA A N 1
ATOM 639 C CA . ALA A 1 85 ? 1.384 -5.183 2.451 1.00 84.50 85 ALA A CA 1
ATOM 640 C C . ALA A 1 85 ? 2.734 -5.506 3.097 1.00 84.50 85 ALA A C 1
ATOM 642 O O . ALA A 1 85 ? 3.749 -4.937 2.703 1.00 84.50 85 ALA A O 1
ATOM 643 N N . PHE A 1 86 ? 2.756 -6.461 4.031 1.00 84.31 86 PHE A N 1
ATOM 644 C CA . PHE A 1 86 ? 3.990 -6.947 4.636 1.00 84.31 86 PHE A CA 1
ATOM 645 C C . PHE A 1 86 ? 4.970 -7.504 3.593 1.00 84.31 86 PHE A C 1
ATOM 647 O O . PHE A 1 86 ? 6.111 -7.042 3.541 1.00 84.31 86 PHE A O 1
ATOM 654 N N . ASP A 1 87 ? 4.514 -8.417 2.730 1.00 87.06 87 ASP A N 1
ATOM 655 C CA . ASP A 1 87 ? 5.326 -9.022 1.670 1.00 87.06 87 ASP A CA 1
ATOM 656 C C . ASP A 1 87 ? 5.915 -7.960 0.734 1.00 87.06 87 ASP A C 1
ATOM 658 O O . ASP A 1 87 ? 7.104 -8.001 0.420 1.00 87.06 87 ASP A O 1
ATOM 662 N N . LEU A 1 88 ? 5.108 -6.966 0.338 1.00 91.31 88 LEU A N 1
ATOM 663 C CA . LEU A 1 88 ? 5.585 -5.845 -0.469 1.00 91.31 88 LEU A CA 1
ATOM 664 C C . LEU A 1 88 ? 6.713 -5.089 0.238 1.00 91.31 88 LEU A C 1
ATOM 666 O O . LEU A 1 88 ? 7.756 -4.846 -0.362 1.00 91.31 88 LEU A O 1
ATOM 670 N N . ILE A 1 89 ? 6.519 -4.710 1.502 1.00 87.81 89 ILE A N 1
ATOM 671 C CA . ILE A 1 89 ? 7.524 -3.936 2.240 1.00 87.81 89 ILE A CA 1
ATOM 672 C C . ILE A 1 89 ? 8.813 -4.749 2.406 1.00 87.81 89 ILE A C 1
ATOM 674 O O . ILE A 1 89 ? 9.903 -4.204 2.239 1.00 87.81 89 ILE A O 1
ATOM 678 N N . LYS A 1 90 ? 8.694 -6.055 2.667 1.00 86.06 90 LYS A N 1
ATOM 679 C CA . LYS A 1 90 ? 9.836 -6.963 2.773 1.00 86.06 90 LYS A CA 1
ATOM 680 C C . LYS A 1 90 ? 10.617 -7.028 1.459 1.00 86.06 90 LYS A C 1
ATOM 682 O O . LYS A 1 90 ? 11.828 -6.832 1.468 1.00 86.06 90 LYS A O 1
ATOM 687 N N . GLU A 1 91 ? 9.929 -7.226 0.332 1.00 89.94 91 GLU A N 1
ATOM 688 C CA . GLU A 1 91 ? 10.555 -7.240 -0.998 1.00 89.94 91 GLU A CA 1
ATOM 689 C C . GLU A 1 91 ? 11.257 -5.909 -1.320 1.00 89.94 91 GLU A C 1
ATOM 691 O O . GLU A 1 91 ? 12.343 -5.911 -1.899 1.00 89.94 91 GLU A O 1
ATOM 696 N N . LEU A 1 92 ? 10.679 -4.768 -0.927 1.00 91.00 92 LEU A N 1
ATOM 697 C CA . LEU A 1 92 ? 11.306 -3.454 -1.114 1.00 91.00 92 LEU A CA 1
ATOM 698 C C . LEU A 1 92 ? 12.569 -3.299 -0.257 1.00 91.00 92 LEU A C 1
ATOM 700 O O . LEU A 1 92 ? 13.605 -2.871 -0.768 1.00 91.00 92 LEU A O 1
ATOM 704 N N . GLN A 1 93 ? 12.511 -3.689 1.018 1.00 86.19 93 GLN A N 1
ATOM 705 C CA . GLN A 1 93 ? 13.659 -3.619 1.922 1.00 86.19 93 GLN A CA 1
ATOM 706 C C . GLN A 1 93 ? 14.809 -4.519 1.450 1.00 86.19 93 GLN A C 1
ATOM 708 O O . GLN A 1 93 ? 15.954 -4.075 1.421 1.00 86.19 93 GLN A O 1
ATOM 713 N N . GLU A 1 94 ? 14.518 -5.765 1.069 1.00 88.38 94 GLU A N 1
ATOM 714 C CA . GLU A 1 94 ? 15.525 -6.739 0.625 1.00 88.38 94 GLU A CA 1
ATOM 715 C C . GLU A 1 94 ? 16.056 -6.429 -0.784 1.00 88.38 94 GLU A C 1
ATOM 717 O O . GLU A 1 94 ? 17.239 -6.621 -1.057 1.00 88.38 94 GLU A O 1
ATOM 722 N N . GLY A 1 95 ? 15.195 -5.944 -1.685 1.00 86.56 95 GLY A N 1
ATOM 723 C CA . GLY A 1 95 ? 15.530 -5.731 -3.094 1.00 86.56 95 GLY A CA 1
ATOM 724 C C . GLY A 1 95 ? 16.104 -4.353 -3.426 1.00 86.56 95 GLY A C 1
ATOM 725 O O . GLY A 1 95 ? 16.896 -4.240 -4.361 1.00 86.56 95 GLY A O 1
ATOM 726 N N . PHE A 1 96 ? 15.704 -3.304 -2.703 1.00 88.56 96 PHE A N 1
ATOM 727 C CA . PHE A 1 96 ? 16.126 -1.922 -2.967 1.00 88.56 96 PHE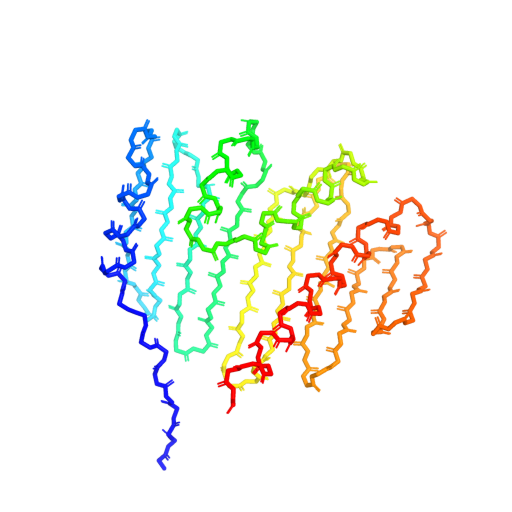 A CA 1
ATOM 728 C C . PHE A 1 96 ? 16.924 -1.301 -1.810 1.00 88.56 96 PHE A C 1
ATOM 730 O O . PHE A 1 96 ? 17.723 -0.394 -2.037 1.00 88.56 96 PHE A O 1
ATOM 737 N N . GLY A 1 97 ? 16.768 -1.804 -0.582 1.00 86.38 97 GLY A N 1
ATOM 738 C CA . GLY A 1 97 ? 17.542 -1.361 0.584 1.00 86.38 97 GLY A CA 1
ATOM 739 C C . GLY A 1 97 ? 17.003 -0.111 1.284 1.00 86.38 97 GLY A C 1
ATOM 740 O O . GLY A 1 97 ? 17.535 0.277 2.324 1.00 86.38 97 GLY A O 1
ATOM 741 N N . SER A 1 98 ? 15.943 0.507 0.762 1.00 87.31 98 SER A N 1
ATOM 742 C CA . SER A 1 98 ? 15.230 1.610 1.410 1.00 87.31 98 SER A CA 1
ATOM 743 C C . SER A 1 98 ? 13.717 1.418 1.327 1.00 87.31 98 SER A C 1
ATOM 745 O O . SER A 1 98 ? 13.206 0.724 0.443 1.00 87.31 98 SER A O 1
ATOM 747 N N . LEU A 1 99 ? 13.000 2.039 2.266 1.00 90.12 99 LEU A N 1
ATOM 748 C CA . LEU A 1 99 ? 11.541 2.023 2.317 1.00 90.12 99 LEU A CA 1
ATOM 749 C C . LEU A 1 99 ? 10.946 3.363 1.876 1.00 90.12 99 LEU A C 1
ATOM 751 O O . LEU A 1 99 ? 11.561 4.417 2.088 1.00 90.12 99 LEU A O 1
ATOM 755 N N . PRO A 1 100 ? 9.726 3.336 1.315 1.00 92.75 100 PRO A N 1
ATOM 756 C CA . PRO A 1 100 ? 8.935 4.540 1.149 1.00 92.75 100 PRO A CA 1
ATOM 757 C C . PRO A 1 100 ? 8.541 5.120 2.506 1.00 92.75 100 PRO A C 1
ATOM 759 O O . PRO A 1 100 ? 8.575 4.445 3.534 1.00 92.75 100 PRO A O 1
ATOM 762 N N . LYS A 1 101 ? 8.112 6.381 2.503 1.00 93.06 101 LYS A N 1
ATOM 763 C CA . LYS A 1 101 ? 7.617 7.063 3.703 1.00 93.06 101 LYS A CA 1
ATOM 764 C C . LYS A 1 101 ? 6.350 6.391 4.233 1.00 93.06 101 LYS A C 1
ATOM 766 O O . LYS A 1 101 ? 6.174 6.234 5.443 1.00 93.06 101 LYS A O 1
ATOM 771 N N . SER A 1 102 ? 5.468 6.008 3.314 1.00 93.62 102 SER A N 1
ATOM 772 C CA . SER A 1 102 ? 4.206 5.341 3.599 1.00 93.62 102 SER A CA 1
ATOM 773 C C . SER A 1 102 ? 3.756 4.475 2.421 1.00 93.62 102 SER A C 1
ATOM 775 O O . SER A 1 102 ? 4.235 4.629 1.292 1.00 93.62 102 SER A O 1
ATOM 777 N N . LEU A 1 103 ? 2.828 3.564 2.703 1.00 94.19 103 LEU A N 1
ATOM 778 C CA . LEU A 1 103 ? 2.108 2.760 1.723 1.00 94.19 103 LEU A CA 1
ATOM 779 C C . LEU A 1 103 ? 0.610 3.033 1.871 1.00 94.19 103 LEU A C 1
ATOM 781 O O . LEU A 1 103 ? 0.057 2.890 2.958 1.00 94.19 103 LEU A O 1
ATOM 785 N N . ILE A 1 104 ? -0.045 3.381 0.767 1.00 95.19 104 ILE A N 1
ATOM 786 C CA . ILE A 1 104 ? -1.498 3.538 0.6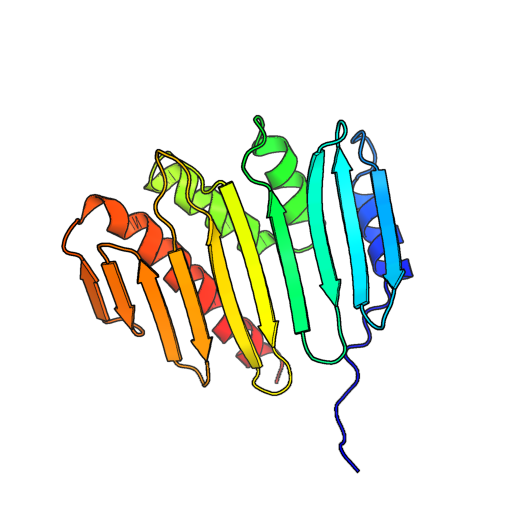87 1.00 95.19 104 ILE A CA 1
ATOM 787 C C . ILE A 1 104 ? -2.045 2.505 -0.293 1.00 95.19 104 ILE A C 1
ATOM 789 O O . ILE A 1 104 ? -1.579 2.425 -1.429 1.00 95.19 104 ILE A O 1
ATOM 793 N N . ILE A 1 105 ? -3.051 1.739 0.119 1.00 93.44 105 ILE A N 1
ATOM 794 C CA . ILE A 1 105 ? -3.818 0.848 -0.756 1.00 93.44 105 ILE A CA 1
ATOM 795 C C . ILE A 1 105 ? -5.272 1.295 -0.709 1.00 93.44 105 ILE A C 1
ATOM 797 O O . ILE A 1 105 ? -5.917 1.194 0.328 1.00 93.44 105 ILE A O 1
ATOM 801 N N . SER A 1 106 ? -5.792 1.770 -1.835 1.00 93.12 106 SER A N 1
ATOM 802 C CA . SER A 1 106 ? -7.139 2.329 -1.936 1.00 93.12 106 SER A CA 1
ATOM 803 C C . SER A 1 106 ? -7.952 1.554 -2.963 1.00 93.12 106 SER A C 1
ATOM 805 O O . SER A 1 106 ? -7.535 1.391 -4.109 1.00 93.12 106 SER A O 1
ATOM 807 N N . LYS A 1 107 ? -9.116 1.057 -2.559 1.00 90.19 107 LYS A N 1
ATOM 808 C CA . LYS A 1 107 ? -10.069 0.348 -3.406 1.00 90.19 107 LYS A CA 1
ATOM 809 C C . LYS A 1 107 ? -11.298 1.219 -3.623 1.00 90.19 107 LYS A C 1
ATOM 811 O O . LYS A 1 107 ? -11.975 1.578 -2.665 1.00 90.19 107 LYS A O 1
ATOM 816 N N . THR A 1 108 ? -11.627 1.496 -4.881 1.00 87.88 108 THR A N 1
ATOM 817 C CA . THR A 1 108 ? -12.823 2.257 -5.262 1.00 87.88 108 THR A CA 1
ATOM 818 C C . THR A 1 108 ? -13.959 1.327 -5.684 1.00 87.88 108 THR A C 1
ATOM 820 O O . THR A 1 108 ? -13.779 0.418 -6.493 1.00 87.88 108 THR A O 1
ATOM 823 N N . ILE A 1 109 ? -15.155 1.595 -5.176 1.00 80.88 109 ILE A N 1
ATOM 824 C CA . ILE A 1 109 ? -16.418 0.914 -5.451 1.00 80.88 109 ILE A CA 1
ATOM 825 C C . ILE A 1 109 ? -17.329 1.915 -6.191 1.00 80.88 109 ILE A C 1
ATOM 827 O O . ILE A 1 109 ? -17.419 3.069 -5.772 1.00 80.88 109 ILE A O 1
ATOM 831 N N . PRO A 1 110 ? -18.005 1.527 -7.292 1.00 74.50 110 PRO A N 1
ATOM 832 C CA . PRO A 1 110 ? -18.115 0.177 -7.851 1.00 74.50 110 PRO A CA 1
ATOM 833 C C . PRO A 1 110 ? -17.078 -0.143 -8.932 1.00 74.50 110 PRO A C 1
ATOM 835 O O . PRO A 1 110 ? -17.109 -1.241 -9.479 1.00 74.50 110 PRO A O 1
ATOM 838 N N . SER A 1 111 ? -16.184 0.791 -9.279 1.00 77.50 111 SER A N 1
ATOM 839 C CA . SER A 1 111 ? -15.240 0.589 -10.389 1.00 77.50 111 SER A CA 1
ATOM 840 C C . SER A 1 111 ? -14.282 -0.585 -10.168 1.00 77.50 111 SER A C 1
ATOM 842 O O . SER A 1 111 ? -13.633 -1.023 -11.115 1.00 77.50 111 SER A O 1
ATOM 844 N N . ASP A 1 112 ? -14.196 -1.066 -8.922 1.00 77.44 112 ASP A N 1
ATOM 845 C CA . ASP A 1 112 ? -13.327 -2.144 -8.458 1.00 77.44 112 ASP A CA 1
ATOM 846 C C . ASP A 1 112 ? -11.868 -1.894 -8.860 1.00 77.44 112 ASP A C 1
ATOM 848 O O . ASP A 1 112 ? -11.110 -2.804 -9.199 1.00 77.44 112 ASP A O 1
ATOM 852 N N . SER A 1 113 ? -11.512 -0.606 -8.861 1.00 90.56 113 SER A N 1
ATOM 853 C CA . SER A 1 113 ? -10.163 -0.126 -9.112 1.00 90.56 113 SER A CA 1
ATOM 854 C C . SER A 1 113 ? -9.386 -0.209 -7.814 1.00 90.56 113 SER A C 1
ATOM 856 O O . SER A 1 113 ? -9.891 0.214 -6.774 1.00 90.56 113 SER A O 1
ATOM 858 N N . ILE A 1 114 ? -8.154 -0.697 -7.883 1.00 93.50 114 ILE A N 1
ATOM 859 C CA . ILE A 1 114 ? -7.223 -0.665 -6.760 1.00 93.50 114 ILE A CA 1
ATOM 860 C C . ILE A 1 114 ? -6.064 0.254 -7.123 1.00 93.50 114 ILE A C 1
ATOM 862 O O . ILE A 1 114 ? -5.466 0.125 -8.190 1.00 93.50 114 ILE A O 1
ATOM 866 N N . TYR A 1 115 ? -5.747 1.170 -6.223 1.00 95.31 115 TYR A N 1
ATOM 867 C CA . TYR A 1 115 ? -4.587 2.040 -6.282 1.00 95.31 115 TYR A CA 1
ATOM 868 C C . TYR A 1 115 ? -3.625 1.641 -5.173 1.00 95.31 115 TYR A C 1
ATOM 870 O O . TYR A 1 115 ? -4.045 1.394 -4.045 1.00 95.31 115 TYR A O 1
ATOM 878 N N . LEU A 1 116 ? -2.342 1.590 -5.502 1.00 96.81 116 LEU A N 1
ATOM 879 C CA . LEU A 1 116 ? -1.258 1.377 -4.558 1.00 96.81 116 LEU A CA 1
ATOM 880 C C . LEU A 1 116 ? -0.289 2.543 -4.703 1.00 96.81 116 LEU A C 1
ATOM 882 O O . LEU A 1 116 ? 0.260 2.751 -5.782 1.00 96.81 116 LEU A O 1
ATOM 886 N N . LEU A 1 117 ? -0.090 3.317 -3.645 1.00 97.31 117 LEU A N 1
ATOM 887 C CA . LEU A 1 117 ? 0.811 4.465 -3.644 1.00 97.31 117 LEU A CA 1
ATOM 888 C C . LEU A 1 117 ? 1.926 4.222 -2.635 1.00 97.31 117 LEU A C 1
ATOM 890 O O . LEU A 1 117 ? 1.656 3.875 -1.488 1.00 97.31 117 LEU A O 1
ATOM 894 N N . LEU A 1 118 ? 3.166 4.417 -3.071 1.00 96.75 118 LEU A N 1
ATOM 895 C CA . LEU A 1 118 ? 4.336 4.458 -2.202 1.00 96.75 118 LEU A CA 1
ATOM 896 C C . LEU A 1 118 ? 4.835 5.897 -2.169 1.00 96.75 118 LEU A C 1
ATOM 898 O O . LEU A 1 118 ? 5.266 6.430 -3.198 1.00 96.75 118 LEU A O 1
ATOM 902 N N . GLU A 1 119 ? 4.732 6.537 -1.007 1.00 95.38 119 GLU A N 1
ATOM 903 C CA . GLU A 1 119 ? 5.179 7.918 -0.843 1.00 95.38 119 GLU A CA 1
ATOM 904 C C . GLU A 1 119 ? 6.712 8.003 -0.804 1.00 95.38 119 GLU A C 1
ATOM 906 O O . GLU A 1 119 ? 7.364 7.163 -0.176 1.00 95.38 119 GLU A O 1
ATOM 911 N N . PRO A 1 120 ? 7.307 9.025 -1.441 1.00 94.62 120 PRO A N 1
ATOM 912 C CA . PRO A 1 120 ? 8.751 9.123 -1.564 1.00 94.62 120 PRO A CA 1
ATOM 913 C C . PRO A 1 120 ? 9.445 9.458 -0.240 1.00 94.62 120 PRO A C 1
ATOM 915 O O . PRO A 1 120 ? 8.866 10.068 0.661 1.00 94.62 120 PRO A O 1
ATOM 918 N N . THR A 1 121 ? 10.730 9.124 -0.183 1.00 92.00 121 THR A N 1
ATOM 919 C CA . THR A 1 121 ? 11.724 9.662 0.757 1.00 92.00 121 THR A CA 1
ATOM 920 C C . THR A 1 121 ? 12.908 10.202 -0.049 1.00 92.00 121 THR A C 1
ATOM 922 O O . THR A 1 121 ? 12.937 10.069 -1.273 1.00 92.00 121 THR A O 1
ATOM 925 N N . ASP A 1 122 ? 13.925 10.759 0.609 1.00 89.94 122 ASP A N 1
ATOM 926 C CA . ASP A 1 122 ? 15.152 11.193 -0.077 1.00 89.94 122 ASP A CA 1
ATOM 927 C C . ASP A 1 122 ? 15.854 10.041 -0.826 1.00 89.94 122 ASP A C 1
ATOM 929 O O . ASP A 1 122 ? 16.549 10.267 -1.815 1.00 89.94 122 ASP A O 1
ATOM 933 N N . SER A 1 123 ? 15.658 8.797 -0.375 1.00 89.44 123 SER A N 1
ATOM 934 C CA . SER A 1 123 ? 16.270 7.592 -0.942 1.00 89.44 123 SER A CA 1
ATOM 935 C C . SER A 1 123 ? 15.274 6.648 -1.618 1.00 89.44 123 SER A C 1
ATOM 937 O O . SER A 1 123 ? 15.684 5.577 -2.068 1.00 89.44 123 SER A O 1
ATOM 939 N N . PHE A 1 124 ? 13.990 7.014 -1.709 1.00 92.38 124 PHE A N 1
ATOM 940 C CA . PHE A 1 124 ? 12.940 6.185 -2.303 1.00 92.38 124 PHE A CA 1
ATOM 941 C C . PHE A 1 124 ? 12.038 7.014 -3.235 1.00 92.38 124 PHE A C 1
ATOM 943 O O . PHE A 1 124 ? 11.449 8.001 -2.794 1.00 92.38 124 PHE A O 1
ATOM 950 N N . PRO A 1 125 ? 11.892 6.642 -4.520 1.00 93.88 125 PRO A N 1
ATOM 951 C CA . PRO A 1 125 ? 11.095 7.410 -5.475 1.00 93.88 125 PRO A CA 1
ATOM 952 C C . PRO A 1 125 ? 9.581 7.243 -5.247 1.00 93.88 125 PRO A C 1
ATOM 954 O O . PRO A 1 125 ? 9.142 6.216 -4.734 1.00 93.88 125 PRO A O 1
ATOM 957 N N . PRO A 1 126 ? 8.744 8.203 -5.683 1.00 96.50 126 PRO A N 1
ATOM 958 C CA . PRO A 1 126 ? 7.296 8.044 -5.612 1.00 96.50 126 PRO A CA 1
ATOM 959 C C . PRO A 1 126 ? 6.834 6.972 -6.604 1.00 96.50 126 PRO A C 1
ATOM 961 O O . PRO A 1 126 ? 7.223 7.005 -7.775 1.00 96.50 126 PRO A O 1
ATOM 964 N N . VAL A 1 127 ? 5.966 6.057 -6.167 1.00 97.81 127 VAL A N 1
ATOM 965 C CA . VAL A 1 127 ? 5.437 4.983 -7.025 1.00 97.81 127 VAL A CA 1
ATOM 966 C C . VAL A 1 127 ? 3.923 4.968 -6.988 1.00 97.81 127 VAL A C 1
ATOM 968 O O .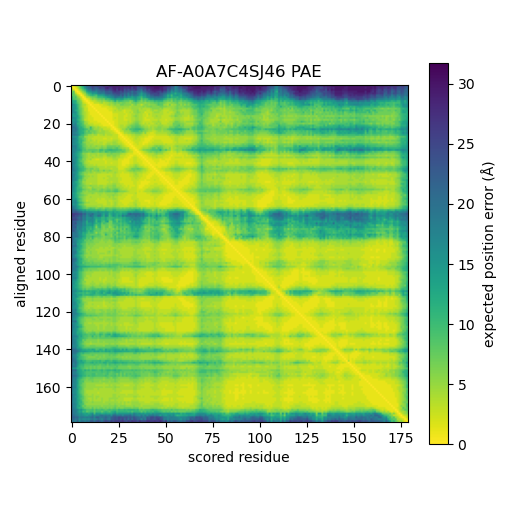 VAL A 1 127 ? 3.313 5.013 -5.921 1.00 97.81 127 VAL A O 1
ATOM 971 N N . LYS A 1 128 ? 3.315 4.844 -8.167 1.00 98.00 128 LYS A N 1
ATOM 972 C CA . LYS A 1 128 ? 1.877 4.661 -8.334 1.00 98.00 128 LYS A CA 1
ATOM 973 C C . LYS A 1 128 ? 1.597 3.371 -9.090 1.00 98.00 128 LYS A C 1
ATOM 975 O O . LYS A 1 128 ? 1.848 3.278 -10.286 1.00 98.00 128 LYS A O 1
ATOM 980 N N . GLY A 1 129 ? 1.036 2.398 -8.392 1.00 97.62 129 GLY A N 1
ATOM 981 C CA . GLY A 1 129 ? 0.429 1.197 -8.941 1.00 97.62 129 GLY A CA 1
ATOM 982 C C . GLY A 1 129 ? -1.081 1.360 -9.119 1.00 97.62 129 GLY A C 1
ATOM 983 O O . GLY A 1 129 ? -1.756 1.962 -8.284 1.00 97.62 129 GLY A O 1
ATOM 984 N N . VAL A 1 130 ? -1.625 0.816 -10.203 1.00 96.88 130 VAL A N 1
ATOM 985 C CA . VAL A 1 130 ? -3.060 0.815 -10.506 1.00 96.88 130 VAL A CA 1
ATOM 986 C C . VAL A 1 130 ? -3.451 -0.552 -11.054 1.00 96.88 130 VAL A C 1
ATOM 988 O O . VAL A 1 130 ? -2.794 -1.067 -11.953 1.00 96.88 130 VAL A O 1
ATOM 991 N N . LEU A 1 131 ? -4.540 -1.116 -10.542 1.00 94.88 131 LEU A N 1
ATOM 992 C CA . LEU A 1 131 ? -5.267 -2.235 -11.133 1.00 94.88 131 LEU A CA 1
ATOM 993 C C . LEU A 1 131 ? -6.667 -1.737 -11.493 1.00 94.88 131 LEU A C 1
ATOM 995 O O . LEU A 1 131 ? -7.452 -1.400 -10.606 1.00 94.88 131 LEU A O 1
ATOM 999 N N . ARG A 1 132 ? -6.993 -1.684 -12.786 1.00 92.50 132 ARG A N 1
ATOM 1000 C CA . ARG A 1 132 ? -8.292 -1.204 -13.275 1.00 92.50 132 ARG A CA 1
ATOM 1001 C C . ARG A 1 132 ? -8.742 -2.032 -14.467 1.00 92.50 132 ARG A C 1
ATOM 1003 O O . ARG A 1 132 ? -7.993 -2.209 -15.416 1.00 92.50 132 ARG A O 1
ATOM 1010 N N . GLY A 1 133 ? -9.967 -2.558 -14.423 1.00 84.94 133 GLY A N 1
ATOM 1011 C CA . GLY A 1 133 ? -10.511 -3.349 -15.537 1.00 84.94 133 GLY A CA 1
ATOM 1012 C C . GLY A 1 133 ? -9.684 -4.596 -15.889 1.00 84.94 133 GLY A C 1
ATOM 1013 O O . GLY A 1 133 ? -9.740 -5.064 -17.017 1.00 84.94 133 GLY A O 1
ATOM 1014 N N . GLY A 1 134 ? -8.895 -5.120 -14.943 1.00 85.44 134 GLY A N 1
ATOM 1015 C CA . GLY A 1 134 ? -7.992 -6.255 -15.161 1.00 85.44 134 GLY A CA 1
ATOM 1016 C C . GLY A 1 134 ? -6.607 -5.889 -15.704 1.00 85.44 134 GLY A C 1
ATOM 1017 O O . GLY A 1 134 ? -5.728 -6.755 -15.685 1.00 85.44 134 GLY A O 1
ATOM 1018 N N . GLU A 1 135 ? -6.395 -4.641 -16.118 1.00 93.38 135 GLU A N 1
ATOM 1019 C CA . GLU A 1 135 ? -5.092 -4.100 -16.500 1.00 93.38 135 GLU A CA 1
ATOM 1020 C C . GLU A 1 135 ? -4.325 -3.636 -15.261 1.00 93.38 135 GLU A C 1
ATOM 1022 O O . GLU A 1 135 ? -4.893 -3.007 -14.362 1.00 93.38 135 GLU A O 1
ATOM 1027 N N . ILE A 1 136 ? -3.034 -3.960 -15.217 1.00 96.56 136 ILE A N 1
ATOM 1028 C CA . ILE A 1 136 ? -2.110 -3.499 -14.183 1.00 96.56 136 ILE A CA 1
ATOM 1029 C C . ILE A 1 136 ? -1.175 -2.468 -14.804 1.00 96.56 136 ILE A C 1
ATOM 1031 O O . ILE A 1 136 ? -0.537 -2.751 -15.812 1.00 96.56 136 ILE A O 1
ATOM 1035 N N . SER A 1 137 ? -1.035 -1.307 -14.172 1.00 97.38 137 SER A N 1
ATOM 1036 C CA . SER A 1 137 ? -0.029 -0.310 -14.539 1.00 97.38 137 SER A CA 1
ATOM 1037 C C . SER A 1 137 ? 0.760 0.129 -13.313 1.00 97.38 137 SER A C 1
ATOM 1039 O O . SER A 1 137 ? 0.175 0.314 -12.245 1.00 97.38 137 SER A O 1
ATOM 1041 N N . VAL A 1 138 ? 2.064 0.330 -13.456 1.00 97.69 138 VAL A N 1
ATOM 1042 C CA . VAL A 1 138 ? 2.921 0.911 -12.418 1.00 97.69 138 VAL A CA 1
ATOM 1043 C C . VAL A 1 138 ? 3.721 2.041 -13.040 1.00 97.69 138 VAL A C 1
ATOM 1045 O O . VAL A 1 138 ? 4.335 1.868 -14.088 1.00 97.69 138 VAL A O 1
ATOM 1048 N N . ILE A 1 139 ? 3.696 3.207 -12.408 1.00 96.50 139 ILE A N 1
ATOM 1049 C CA . ILE A 1 139 ? 4.366 4.411 -12.886 1.00 96.50 139 ILE A CA 1
ATOM 1050 C C . ILE A 1 139 ? 5.242 4.956 -11.766 1.00 96.50 139 ILE A C 1
ATOM 1052 O O . ILE A 1 139 ? 4.805 5.112 -10.624 1.00 96.50 139 ILE A O 1
ATOM 1056 N N . MET A 1 140 ? 6.479 5.265 -12.126 1.00 94.69 140 MET A N 1
ATOM 1057 C CA . MET A 1 140 ? 7.492 5.903 -11.299 1.00 94.69 140 MET A CA 1
ATOM 1058 C C . MET A 1 140 ? 8.388 6.747 -12.221 1.00 94.69 140 MET A C 1
ATOM 1060 O O . MET A 1 140 ? 8.434 6.522 -13.427 1.00 94.69 140 MET A O 1
ATOM 1064 N N . SER A 1 141 ? 9.113 7.724 -11.675 1.00 85.94 141 SER A N 1
ATOM 1065 C CA . SER A 1 141 ? 9.877 8.732 -12.437 1.00 85.94 141 SER A CA 1
ATOM 1066 C C . SER A 1 141 ? 10.792 8.204 -13.557 1.00 85.94 141 SER A C 1
ATOM 1068 O O . SER A 1 141 ? 11.032 8.917 -14.525 1.00 85.94 141 SER A O 1
ATOM 1070 N N . SER A 1 142 ? 11.313 6.982 -13.446 1.00 89.94 142 SER A N 1
ATOM 1071 C CA . SER A 1 142 ? 12.271 6.389 -14.400 1.00 89.94 142 SER A CA 1
ATOM 1072 C C . SER A 1 142 ? 11.915 4.967 -14.834 1.00 89.94 142 SER A C 1
ATOM 1074 O O . SER A 1 142 ? 12.704 4.311 -15.516 1.00 89.94 142 SER A O 1
ATOM 1076 N N . CYS A 1 143 ? 10.727 4.498 -14.451 1.00 94.88 143 CYS A N 1
ATOM 1077 C CA . CYS A 1 143 ? 10.205 3.213 -14.876 1.00 94.88 143 CYS A CA 1
ATOM 1078 C C . CYS A 1 143 ? 8.693 3.274 -15.049 1.00 94.88 143 CYS A C 1
ATOM 1080 O O . CYS A 1 143 ? 7.971 3.789 -14.193 1.00 94.88 143 CYS A O 1
ATOM 1082 N N . THR A 1 144 ? 8.215 2.653 -16.114 1.00 96.06 144 THR A N 1
ATOM 1083 C CA . THR A 1 144 ? 6.800 2.368 -16.307 1.00 96.06 144 THR A CA 1
ATOM 1084 C C . THR A 1 144 ? 6.623 0.885 -16.573 1.00 96.06 144 THR A C 1
ATOM 1086 O O . THR A 1 144 ? 7.507 0.217 -17.108 1.00 96.06 144 THR A O 1
ATOM 1089 N N . ALA A 1 145 ? 5.487 0.353 -16.154 1.00 96.75 145 ALA A N 1
ATOM 1090 C CA . ALA A 1 145 ? 5.090 -0.995 -16.484 1.00 96.75 145 ALA A CA 1
ATOM 1091 C C . ALA A 1 145 ? 3.604 -1.031 -16.804 1.00 96.75 145 ALA A C 1
ATOM 1093 O O . ALA A 1 145 ? 2.803 -0.447 -16.075 1.00 96.75 145 ALA A O 1
ATOM 1094 N N . VAL A 1 146 ? 3.242 -1.750 -17.862 1.00 95.31 146 VAL A N 1
ATOM 1095 C CA . VAL A 1 146 ? 1.854 -2.076 -18.196 1.00 95.31 146 VAL A CA 1
ATOM 1096 C C . VAL A 1 146 ? 1.775 -3.583 -18.401 1.00 95.31 146 VAL A C 1
ATOM 1098 O O . VAL A 1 146 ? 2.362 -4.135 -19.331 1.00 95.31 146 VAL A O 1
ATOM 1101 N N . ASN A 1 147 ? 1.059 -4.255 -17.504 1.00 91.44 147 ASN A N 1
ATOM 1102 C CA . ASN A 1 147 ? 1.014 -5.706 -17.363 1.00 91.44 147 ASN A CA 1
ATOM 1103 C C . ASN A 1 147 ? 2.425 -6.308 -17.229 1.00 91.44 147 ASN A C 1
ATOM 1105 O O . ASN A 1 147 ? 3.037 -6.187 -16.168 1.00 91.44 147 ASN A O 1
ATOM 1109 N N . ASP A 1 148 ? 2.936 -6.943 -18.284 1.00 88.56 148 ASP A N 1
ATOM 1110 C CA . ASP A 1 148 ? 4.250 -7.601 -18.300 1.00 88.56 148 ASP A CA 1
ATOM 1111 C C . ASP A 1 148 ? 5.323 -6.785 -19.040 1.00 88.56 148 ASP A C 1
ATOM 1113 O O . ASP A 1 148 ? 6.505 -7.122 -18.984 1.00 88.56 148 ASP A O 1
ATOM 1117 N N . ASN A 1 149 ? 4.932 -5.686 -19.691 1.00 93.75 149 ASN A N 1
ATOM 1118 C CA . ASN A 1 149 ? 5.846 -4.821 -20.428 1.00 93.75 149 ASN A CA 1
ATOM 1119 C C . ASN A 1 149 ? 6.438 -3.784 -19.475 1.00 93.75 149 ASN A C 1
ATOM 1121 O O . ASN A 1 149 ? 5.712 -2.913 -18.996 1.00 93.75 149 ASN A O 1
ATOM 1125 N N . ILE A 1 150 ? 7.739 -3.890 -19.194 1.00 95.31 150 ILE A N 1
ATOM 1126 C CA . ILE A 1 150 ? 8.469 -2.997 -18.287 1.00 95.31 150 ILE A CA 1
ATOM 1127 C C . ILE A 1 150 ? 9.482 -2.180 -19.084 1.00 95.31 150 ILE A C 1
ATOM 1129 O O . ILE A 1 150 ? 10.375 -2.735 -19.724 1.00 95.31 150 ILE A O 1
ATOM 1133 N N . GLU A 1 151 ? 9.391 -0.861 -18.968 1.00 95.44 151 GLU A N 1
ATOM 1134 C CA . GLU A 1 151 ? 10.335 0.088 -19.547 1.00 95.44 151 GLU A CA 1
ATOM 1135 C C . GLU A 1 151 ? 10.993 0.886 -18.424 1.00 95.44 151 GLU A C 1
ATOM 1137 O O . GLU A 1 151 ? 10.321 1.599 -17.681 1.00 95.44 151 GLU A O 1
ATOM 1142 N N . CYS A 1 152 ? 12.315 0.774 -18.291 1.00 94.00 152 CYS A N 1
ATOM 1143 C CA . CYS A 1 152 ? 13.091 1.466 -17.265 1.00 94.00 152 CYS A CA 1
ATOM 1144 C C . CYS A 1 152 ? 14.314 2.141 -17.879 1.00 94.00 152 CYS A C 1
ATOM 1146 O O . CYS A 1 152 ? 15.177 1.466 -18.444 1.00 94.00 152 CYS A O 1
ATOM 1148 N N . THR A 1 153 ? 14.437 3.454 -17.692 1.00 94.06 153 THR A N 1
ATOM 1149 C CA . THR A 1 153 ? 15.660 4.194 -18.036 1.00 94.06 153 THR A CA 1
ATOM 1150 C C . THR A 1 153 ? 16.734 4.019 -16.966 1.00 94.06 153 THR A C 1
ATOM 1152 O O . THR A 1 153 ? 17.920 3.998 -17.288 1.00 94.06 153 THR A O 1
ATOM 1155 N N . ASN A 1 154 ? 16.335 3.807 -15.706 1.00 92.12 154 ASN A N 1
ATOM 1156 C CA . ASN A 1 154 ? 17.239 3.447 -14.619 1.00 92.12 154 ASN A CA 1
ATOM 1157 C C . ASN A 1 154 ? 16.909 2.056 -14.054 1.00 92.12 154 ASN A C 1
ATOM 1159 O O . ASN A 1 154 ? 15.920 1.859 -13.347 1.00 92.12 154 ASN A O 1
ATOM 1163 N N . LYS A 1 155 ? 17.783 1.083 -14.338 1.00 90.50 155 LYS A N 1
ATOM 1164 C CA . LYS A 1 155 ? 17.615 -0.314 -13.913 1.00 90.50 155 LYS A CA 1
ATOM 1165 C C . LYS A 1 155 ? 17.710 -0.520 -12.397 1.00 90.50 155 LYS A C 1
ATOM 1167 O O . LYS A 1 155 ? 17.227 -1.548 -11.928 1.00 90.50 155 LYS A O 1
ATOM 1172 N N . SER A 1 156 ? 18.260 0.427 -11.626 1.00 90.31 156 SER A N 1
ATOM 1173 C CA . SER A 1 156 ? 18.324 0.313 -10.158 1.00 90.31 156 SER A CA 1
ATOM 1174 C C . SER A 1 156 ? 16.944 0.234 -9.504 1.00 90.31 156 SER A C 1
ATOM 1176 O O . SER A 1 156 ? 16.830 -0.243 -8.382 1.00 90.31 156 SER A O 1
ATOM 1178 N N . TYR A 1 157 ? 15.891 0.677 -10.197 1.00 92.19 157 TYR A N 1
ATOM 1179 C CA . TYR A 1 157 ? 14.528 0.662 -9.675 1.00 92.19 157 TYR A CA 1
ATOM 1180 C C . TYR A 1 157 ? 13.659 -0.499 -10.176 1.00 92.19 157 TYR A C 1
ATOM 1182 O O . TYR A 1 157 ? 12.487 -0.594 -9.805 1.00 92.19 157 TYR A O 1
ATOM 1190 N N . LEU A 1 158 ? 14.213 -1.417 -10.976 1.00 93.00 158 LEU A N 1
ATOM 1191 C CA . LEU A 1 158 ? 13.510 -2.643 -11.370 1.00 93.00 158 LEU A CA 1
ATOM 1192 C C . LEU A 1 158 ? 12.965 -3.448 -10.173 1.00 93.00 158 LEU A C 1
ATOM 1194 O O . LEU A 1 158 ? 11.836 -3.931 -10.282 1.00 93.00 158 LEU A O 1
ATOM 1198 N N . PRO A 1 159 ? 13.681 -3.585 -9.034 1.00 93.56 159 PRO A N 1
ATOM 1199 C CA . PRO A 1 159 ? 13.145 -4.280 -7.863 1.00 93.56 159 PRO A CA 1
ATOM 1200 C C . PRO A 1 159 ? 11.825 -3.679 -7.363 1.00 93.56 159 PRO A C 1
ATOM 1202 O O . PRO A 1 159 ? 10.884 -4.419 -7.086 1.00 93.56 159 PRO A O 1
ATOM 1205 N N . ILE A 1 160 ? 11.719 -2.345 -7.342 1.00 94.94 160 ILE A N 1
ATOM 1206 C CA . ILE A 1 160 ? 10.523 -1.629 -6.883 1.00 94.94 160 ILE A CA 1
ATOM 1207 C C . ILE A 1 160 ? 9.330 -1.927 -7.798 1.00 94.94 160 ILE A C 1
ATOM 1209 O O . ILE A 1 160 ? 8.271 -2.346 -7.330 1.00 94.94 160 ILE A O 1
ATOM 1213 N N . ILE A 1 161 ? 9.508 -1.753 -9.114 1.00 94.88 161 ILE A N 1
ATOM 1214 C CA . ILE A 1 161 ? 8.463 -2.025 -10.116 1.00 94.88 161 ILE A CA 1
ATOM 1215 C C . ILE A 1 161 ? 7.985 -3.474 -10.011 1.00 94.88 161 ILE A C 1
ATOM 1217 O O . ILE A 1 161 ? 6.781 -3.727 -9.981 1.00 94.88 161 ILE A O 1
ATOM 1221 N N . ASN A 1 162 ? 8.917 -4.425 -9.921 1.00 94.19 162 ASN A N 1
ATOM 1222 C CA . ASN A 1 162 ? 8.592 -5.846 -9.857 1.00 94.19 162 ASN A CA 1
ATOM 1223 C C . ASN A 1 162 ? 7.808 -6.209 -8.589 1.00 94.19 162 ASN A C 1
ATOM 1225 O O . ASN A 1 162 ? 6.834 -6.960 -8.684 1.00 94.19 162 ASN A O 1
ATOM 1229 N N . ALA A 1 163 ? 8.184 -5.657 -7.433 1.00 95.00 163 ALA A N 1
ATOM 1230 C CA . ALA A 1 163 ? 7.482 -5.884 -6.170 1.00 95.00 163 ALA A CA 1
ATOM 1231 C C . ALA A 1 163 ? 6.039 -5.343 -6.214 1.00 95.00 163 ALA A C 1
ATOM 1233 O O . ALA A 1 163 ? 5.082 -6.029 -5.830 1.00 95.00 163 ALA A O 1
ATOM 1234 N N . VAL A 1 164 ? 5.848 -4.144 -6.777 1.00 95.94 164 VAL A N 1
ATOM 1235 C CA . VAL A 1 164 ? 4.512 -3.544 -6.932 1.00 95.94 164 VAL A CA 1
ATOM 1236 C C . VAL A 1 164 ? 3.663 -4.323 -7.941 1.00 95.94 164 VAL A C 1
ATOM 1238 O O . VAL A 1 164 ? 2.512 -4.648 -7.643 1.00 95.94 164 VAL A O 1
ATOM 1241 N N . LEU A 1 165 ? 4.218 -4.697 -9.102 1.00 94.94 165 LEU A N 1
ATOM 1242 C CA . LEU A 1 165 ? 3.524 -5.529 -10.094 1.00 94.94 165 LEU A CA 1
ATOM 1243 C C . LEU A 1 165 ? 3.065 -6.858 -9.492 1.00 94.94 165 LEU A C 1
ATOM 1245 O O . LEU A 1 165 ? 1.915 -7.262 -9.675 1.00 94.94 165 LEU A O 1
ATOM 1249 N N . ARG A 1 166 ? 3.945 -7.539 -8.751 1.00 93.81 166 ARG A N 1
ATOM 1250 C CA . ARG A 1 166 ? 3.630 -8.809 -8.087 1.00 93.81 166 ARG A CA 1
ATOM 1251 C C . ARG A 1 166 ? 2.485 -8.645 -7.090 1.00 93.81 166 ARG A C 1
ATOM 1253 O O . ARG A 1 166 ? 1.548 -9.444 -7.108 1.00 93.81 166 ARG A O 1
ATOM 1260 N N . THR A 1 167 ? 2.519 -7.591 -6.278 1.00 94.00 167 THR A N 1
ATOM 1261 C CA . THR A 1 167 ? 1.455 -7.273 -5.314 1.00 94.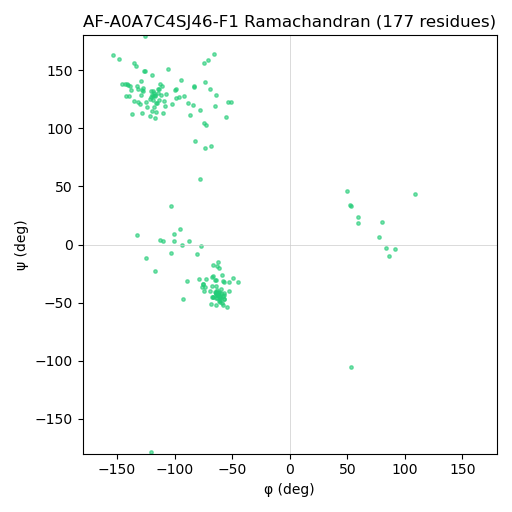00 167 THR A CA 1
ATOM 1262 C C . THR A 1 167 ? 0.114 -7.031 -6.010 1.00 94.00 167 THR A C 1
ATOM 1264 O O . THR A 1 167 ? -0.891 -7.646 -5.649 1.00 94.00 167 THR A O 1
ATOM 1267 N N . LEU A 1 168 ? 0.090 -6.219 -7.072 1.00 93.62 168 LEU A N 1
ATOM 1268 C CA . LEU A 1 168 ? -1.131 -5.956 -7.844 1.00 93.62 168 LEU A CA 1
ATOM 1269 C C . LEU A 1 168 ? -1.671 -7.216 -8.539 1.00 93.62 168 LEU A C 1
ATOM 1271 O O . LEU A 1 168 ? -2.885 -7.417 -8.583 1.00 93.62 168 LEU A O 1
ATOM 1275 N N . ARG A 1 169 ? -0.798 -8.109 -9.027 1.00 92.19 169 ARG A N 1
ATOM 1276 C CA . ARG A 1 169 ? -1.204 -9.413 -9.585 1.00 92.19 169 ARG A CA 1
ATOM 1277 C C . ARG A 1 169 ? -1.848 -10.309 -8.527 1.00 92.19 169 ARG A C 1
ATOM 1279 O O . ARG A 1 169 ? -2.872 -10.930 -8.800 1.00 92.19 169 ARG A O 1
ATOM 1286 N N . ARG A 1 170 ? -1.298 -10.357 -7.310 1.00 90.69 170 ARG A N 1
ATOM 1287 C CA . ARG A 1 170 ? -1.900 -11.117 -6.198 1.00 90.69 170 ARG A CA 1
ATOM 1288 C C . ARG A 1 170 ? -3.281 -10.572 -5.838 1.00 90.69 170 ARG A C 1
ATOM 1290 O O . ARG A 1 170 ? -4.218 -11.354 -5.708 1.00 90.69 170 ARG A O 1
ATOM 1297 N N . LEU A 1 171 ? -3.431 -9.248 -5.777 1.00 87.44 171 LEU A N 1
ATOM 1298 C CA . LEU A 1 171 ? -4.725 -8.593 -5.553 1.00 87.44 171 LEU A CA 1
ATOM 1299 C C . LEU A 1 171 ? -5.736 -8.902 -6.669 1.00 87.44 171 LEU A C 1
ATOM 1301 O O . LEU A 1 171 ? -6.898 -9.188 -6.382 1.00 87.44 171 LEU A O 1
ATOM 1305 N N . LYS A 1 172 ? -5.294 -8.922 -7.934 1.00 86.38 172 LYS A N 1
ATOM 1306 C CA . LYS A 1 172 ? -6.119 -9.352 -9.074 1.00 86.38 172 LYS A CA 1
ATOM 1307 C C . LYS A 1 172 ? -6.595 -10.802 -8.922 1.00 86.38 172 LYS A C 1
ATOM 1309 O O . LYS A 1 172 ? -7.756 -11.083 -9.200 1.00 86.38 172 LYS A O 1
ATOM 1314 N N . ASN A 1 173 ? -5.730 -11.707 -8.465 1.00 81.38 173 ASN A N 1
ATOM 1315 C CA . ASN A 1 173 ? -6.058 -13.130 -8.344 1.00 81.38 173 ASN A CA 1
ATOM 1316 C C . ASN A 1 173 ? -6.973 -13.439 -7.150 1.00 81.38 173 ASN A C 1
ATOM 1318 O O . ASN A 1 173 ? -7.855 -14.278 -7.285 1.00 81.38 173 ASN A O 1
ATOM 1322 N N . LEU A 1 174 ? -6.848 -12.723 -6.024 1.00 72.69 174 LEU A N 1
ATOM 1323 C CA . LEU A 1 174 ? -7.782 -12.854 -4.892 1.00 72.69 174 LEU A CA 1
ATOM 1324 C C . LEU A 1 174 ? -9.238 -12.573 -5.300 1.00 72.69 174 LEU A C 1
ATOM 1326 O O . LEU A 1 174 ? -10.166 -13.203 -4.794 1.00 72.69 174 LEU A O 1
ATOM 1330 N N . LYS A 1 175 ? -9.440 -11.669 -6.265 1.00 58.25 175 LYS A N 1
ATOM 1331 C CA . LYS A 1 175 ? -10.758 -11.388 -6.842 1.00 58.25 175 LYS A CA 1
ATOM 1332 C C . LYS A 1 175 ? -11.314 -12.567 -7.651 1.00 58.25 175 LYS A C 1
ATOM 1334 O O . LYS A 1 175 ? -12.520 -12.782 -7.626 1.00 58.25 175 LYS A O 1
ATOM 1339 N N . ALA A 1 176 ? -10.462 -13.320 -8.348 1.00 56.34 176 ALA A N 1
ATOM 1340 C CA . ALA A 1 176 ? -10.888 -14.463 -9.156 1.00 56.34 176 ALA A CA 1
ATOM 1341 C C . ALA A 1 176 ? -11.299 -15.674 -8.299 1.00 56.34 176 ALA A C 1
ATOM 1343 O O . ALA A 1 176 ? -12.173 -16.424 -8.705 1.00 56.34 176 ALA A O 1
ATOM 1344 N N . SER A 1 177 ? -10.714 -15.837 -7.107 1.00 41.12 177 SER A N 1
ATOM 1345 C CA . SER A 1 177 ? -11.014 -16.946 -6.184 1.00 41.12 177 SER A CA 1
ATOM 1346 C C . SER A 1 177 ? -12.278 -16.752 -5.338 1.00 41.12 177 SER A C 1
ATOM 1348 O O . SER A 1 177 ? -12.656 -17.649 -4.593 1.00 41.12 177 SER A O 1
ATOM 1350 N N . SER A 1 178 ? -12.877 -15.559 -5.384 1.00 40.59 178 SER A N 1
ATOM 1351 C CA . SER A 1 178 ? -14.039 -15.172 -4.567 1.00 40.59 178 SER A CA 1
ATOM 1352 C C . SER A 1 178 ? -15.365 -15.244 -5.345 1.00 40.59 178 SER A C 1
ATOM 1354 O O . SER A 1 178 ? -16.382 -14.731 -4.872 1.00 40.59 178 SER A O 1
ATOM 1356 N N . GLN A 1 179 ? -15.330 -15.813 -6.555 1.00 34.69 179 GLN A N 1
ATOM 1357 C CA . GLN A 1 179 ? -16.467 -16.072 -7.444 1.00 34.69 179 GLN A CA 1
ATOM 1358 C C . GLN A 1 179 ? -16.626 -17.576 -7.636 1.00 34.69 179 GLN A C 1
ATOM 1360 O O . GLN A 1 179 ? -17.795 -18.010 -7.727 1.00 34.69 179 GLN A O 1
#

Mean predicted aligned error: 6.71 Å

Foldseek 3Di:
DDPLPAPDDPVVVLQVQLVVLCVPPQWDWDWDDDPQKTKIWIAHPNHTAWMWIDHRWKTKIKGAPQDPDVVVVLSSCVSSPNVLVSQLQVLCCVQQVDAARMWMWMATPPQRKIWIWGHHDPRGWTKIWIQGPNWIWIDTPAWIDIQHDIGGPDPSCVSNVVSSSVSVVVVSVVVVVVD

Solvent-accessible surface area (backbone atoms only — not comparable to full-atom values): 9899 Å² total; per-residue (Å²): 133,85,84,70,77,74,86,80,73,60,62,66,61,51,47,53,52,47,54,62,68,40,67,94,53,83,61,49,77,49,75,51,74,56,98,71,36,39,36,42,36,36,32,38,92,94,37,72,41,36,37,37,40,36,45,96,41,36,43,34,40,40,36,51,52,72,57,92,62,58,73,64,52,43,59,47,30,47,66,70,74,35,45,68,60,37,53,40,53,50,46,30,41,76,60,64,69,46,64,36,38,26,43,37,44,37,36,36,55,87,75,65,27,38,37,37,38,33,38,49,43,101,83,22,75,49,35,42,37,38,36,46,90,89,45,39,39,36,44,37,98,47,35,41,32,51,71,89,51,71,50,57,86,47,70,85,49,49,50,54,55,51,38,52,51,52,48,52,50,51,57,56,48,59,59,65,75,76,112

Nearest PDB structures (foldseek):
  2mo5-assembly1_A  TM=2.200E-01  e=6.257E-01  Homo sapiens
  9gvj-assembly1_B  TM=2.345E-01  e=2.440E+00  Homo sapiens
  4mis-assembly1_A  TM=3.247E-01  e=7.585E+00  Brucella abortus bv. 1 str. 9-941

Sequence (179 aa):
MSMFKDFKVDLNELEAYIKNSLAGISAEVTVASAEGVKCLSIITSNTLLFDFRITNTTAEVYLNLSIKGYEGIAGLLDRIGLGLAFDLIKELQEGFGSLPKSLIISKTIPSDSIYLLLEPTDSFPPVKGVLRGGEISVIMSSCTAVNDNIECTNKSYLPIINAVLRTLRRLKNLKASSQ

pLDDT: mean 82.89, std 14.81, range [29.56, 98.0]

Radius of gyration: 16.83 Å; Cα contacts (8 Å, |Δi|>4): 306; chains: 1; bounding box: 51×30×45 Å

Secondary structure (DSSP, 8-state):
----------HHHHHHHHHHHTTTS--EEEEEEETTEEEEEEEETTEEEEEEEE-SSEEEEEEE--SS-HHHHHHHHHHTT-HHHHHHHHHHHHHHS---SEEEEEEETTTTEEEEEE--BTTB--EEEEEETTEEEEEETTEEEETTEEEES-GGGHHHHHHHHHHHHHHHHHHHTT-